Protein AF-A0AAX6HCJ7-F1 (afdb_monomer)

Nearest PDB structures (foldseek):
  5wrm-assembly1_A  TM=8.490E-01  e=1.802E-07  Rattus norvegicus
  8t1o-assembly1_M  TM=7.976E-01  e=9.958E-08  Mus musculus
  7ofp-assembly2_B  TM=8.074E-01  e=7.487E-07  Rattus norvegicus
  4emz-assembly2_A  TM=7.646E-01  e=6.266E-07  Mus musculus
  4en2-assembly2_A  TM=7.872E-01  e=1.619E-06  Mus musculus

Structure (mmCIF, N/CA/C/O backbone):
data_AF-A0AAX6HCJ7-F1
#
_entry.id   AF-A0AAX6HCJ7-F1
#
loop_
_atom_site.group_PDB
_atom_site.id
_atom_site.type_symbol
_atom_site.label_atom_id
_atom_site.label_alt_id
_atom_site.label_comp_id
_atom_site.label_asym_id
_atom_site.label_entity_id
_atom_site.label_seq_id
_atom_site.pdbx_PDB_ins_code
_atom_site.Cartn_x
_atom_site.Cartn_y
_atom_site.Cartn_z
_atom_site.occupancy
_atom_site.B_iso_or_equiv
_atom_site.auth_seq_id
_atom_site.auth_comp_id
_atom_site.auth_asym_id
_atom_site.auth_atom_id
_atom_site.pdbx_PDB_model_num
ATOM 1 N N . MET A 1 1 ? 1.576 -9.807 11.453 1.00 54.78 1 MET A N 1
ATOM 2 C CA . MET A 1 1 ? 1.872 -10.593 12.678 1.00 54.78 1 MET A CA 1
ATOM 3 C C . MET A 1 1 ? 2.318 -9.645 13.785 1.00 54.78 1 MET A C 1
ATOM 5 O O . MET A 1 1 ? 2.953 -8.651 13.464 1.00 54.78 1 MET A O 1
ATOM 9 N N . ILE A 1 2 ? 1.987 -9.928 15.051 1.00 66.19 2 ILE A N 1
ATOM 10 C CA . ILE A 1 2 ? 2.427 -9.136 16.218 1.00 66.19 2 ILE A CA 1
ATOM 11 C C . ILE A 1 2 ? 3.950 -9.263 16.361 1.00 66.19 2 ILE A C 1
ATOM 13 O O . ILE A 1 2 ? 4.449 -10.383 16.431 1.00 66.19 2 ILE A O 1
ATOM 17 N N . SER A 1 3 ? 4.681 -8.144 16.407 1.00 72.12 3 SER A N 1
ATOM 18 C CA . SER A 1 3 ? 6.149 -8.155 16.525 1.00 72.12 3 SER A CA 1
ATOM 19 C C . SER A 1 3 ? 6.623 -8.400 17.959 1.00 72.12 3 SER A C 1
ATOM 21 O O . SER A 1 3 ? 7.497 -9.234 18.183 1.00 72.12 3 SER A O 1
ATOM 23 N N . GLN A 1 4 ? 6.004 -7.744 18.944 1.00 82.44 4 GLN A N 1
ATOM 24 C CA . GLN A 1 4 ? 6.337 -7.884 20.361 1.00 82.44 4 GLN A CA 1
ATOM 25 C C . GLN A 1 4 ? 5.075 -7.721 21.221 1.00 82.44 4 GLN A C 1
ATOM 27 O O . GLN A 1 4 ? 4.201 -6.916 20.906 1.00 82.44 4 GLN A O 1
ATOM 32 N N . PHE A 1 5 ? 4.977 -8.488 22.303 1.00 82.06 5 PHE A N 1
ATOM 33 C CA . PHE A 1 5 ? 3.923 -8.411 23.311 1.00 82.06 5 PHE A CA 1
ATOM 34 C C . PHE A 1 5 ? 4.564 -8.331 24.695 1.00 82.06 5 PHE A C 1
ATOM 36 O O . PHE A 1 5 ? 5.401 -9.169 25.040 1.00 82.06 5 PHE A O 1
ATOM 43 N N . PHE A 1 6 ? 4.166 -7.353 25.503 1.00 84.75 6 PHE A N 1
ATOM 44 C CA . PHE A 1 6 ? 4.622 -7.252 26.882 1.00 84.75 6 PHE A CA 1
ATOM 45 C C . PHE A 1 6 ? 3.515 -6.780 27.827 1.00 84.75 6 PHE A C 1
ATOM 47 O O . PHE A 1 6 ? 2.618 -6.041 27.435 1.00 84.75 6 PHE A O 1
ATOM 54 N N . VAL A 1 7 ? 3.603 -7.209 29.085 1.00 79.75 7 VAL A N 1
ATOM 55 C CA . VAL A 1 7 ? 2.775 -6.755 30.208 1.00 79.75 7 VAL A CA 1
ATOM 56 C C . VAL A 1 7 ? 3.724 -6.193 31.251 1.00 79.75 7 VAL A C 1
ATOM 58 O O . VAL A 1 7 ? 4.650 -6.893 31.662 1.00 79.75 7 VAL A O 1
ATOM 61 N N . LEU A 1 8 ? 3.508 -4.946 31.666 1.00 79.94 8 LEU A N 1
ATOM 62 C CA . LEU A 1 8 ? 4.379 -4.257 32.617 1.00 79.94 8 LEU A CA 1
ATOM 63 C C . LEU A 1 8 ? 3.748 -4.183 34.005 1.00 79.94 8 LEU A C 1
ATOM 65 O O . LEU A 1 8 ? 2.534 -4.032 34.142 1.00 79.94 8 LEU A O 1
ATOM 69 N N . SER A 1 9 ? 4.584 -4.247 35.038 1.00 78.69 9 SER A N 1
ATOM 70 C CA . SER A 1 9 ? 4.211 -3.876 36.399 1.00 78.69 9 SER A CA 1
ATOM 71 C C . SER A 1 9 ? 4.034 -2.357 36.499 1.00 78.69 9 SER A C 1
ATOM 73 O O . SER A 1 9 ? 4.569 -1.597 35.690 1.00 78.69 9 SER A O 1
ATOM 75 N N . GLN A 1 10 ? 3.370 -1.878 37.555 1.00 72.62 10 GLN A N 1
ATOM 76 C CA . GLN A 1 10 ? 3.286 -0.437 37.854 1.00 72.62 10 GLN A CA 1
ATOM 77 C C . GLN A 1 10 ? 4.665 0.221 38.073 1.00 72.62 10 GLN A C 1
ATOM 79 O O . GLN A 1 10 ? 4.791 1.446 38.052 1.00 72.62 10 GLN A O 1
ATOM 84 N N . ARG A 1 11 ? 5.714 -0.580 38.294 1.00 78.75 11 ARG A N 1
ATOM 85 C CA . ARG A 1 11 ? 7.099 -0.119 38.452 1.00 78.75 11 ARG A CA 1
ATOM 86 C C . ARG A 1 11 ? 7.890 -0.139 37.140 1.00 78.75 11 ARG A C 1
ATOM 88 O O . ARG A 1 11 ? 8.992 0.400 37.123 1.00 78.75 11 ARG A O 1
ATOM 95 N N . GLY A 1 12 ? 7.310 -0.674 36.063 1.00 77.00 12 GLY A N 1
ATOM 96 C CA . GLY A 1 12 ? 7.930 -0.778 34.740 1.00 77.00 12 GLY A CA 1
ATOM 97 C C . GLY A 1 12 ? 8.625 -2.113 34.480 1.00 77.00 12 GLY A C 1
ATOM 98 O O . GLY A 1 12 ? 9.274 -2.265 33.450 1.00 77.00 12 GLY A O 1
ATOM 99 N N . ASP A 1 13 ? 8.485 -3.086 35.384 1.00 83.38 13 ASP A N 1
ATOM 100 C CA . ASP A 1 13 ? 9.080 -4.411 35.213 1.00 83.38 13 ASP A CA 1
ATOM 101 C C . ASP A 1 13 ? 8.281 -5.225 34.194 1.00 83.38 13 ASP A C 1
ATOM 103 O O . ASP A 1 13 ? 7.052 -5.256 34.245 1.00 83.38 13 ASP A O 1
ATOM 107 N N . ASN A 1 14 ? 8.964 -5.948 33.311 1.00 81.94 14 ASN A N 1
ATOM 108 C CA . ASN A 1 14 ? 8.310 -6.869 32.386 1.00 81.94 14 ASN A CA 1
ATOM 109 C C . ASN A 1 14 ? 7.768 -8.093 33.148 1.00 81.94 14 ASN A C 1
ATOM 111 O O . ASN A 1 14 ? 8.536 -8.972 33.534 1.00 81.94 14 ASN A O 1
ATOM 115 N N . ILE A 1 15 ? 6.448 -8.172 33.333 1.00 84.81 15 ILE A N 1
ATOM 116 C CA . ILE A 1 15 ? 5.753 -9.346 33.892 1.00 84.81 15 ILE A CA 1
ATOM 117 C C . ILE A 1 15 ? 5.639 -10.431 32.823 1.00 84.81 15 ILE A C 1
ATOM 119 O O . ILE A 1 15 ? 5.934 -11.600 33.061 1.00 84.81 15 ILE A O 1
ATOM 123 N N . VAL A 1 16 ? 5.220 -10.029 31.624 1.00 79.00 16 VAL A N 1
ATOM 124 C CA . VAL A 1 16 ? 5.186 -10.887 30.441 1.00 79.00 16 VAL A CA 1
ATOM 125 C C . VAL A 1 16 ? 5.971 -10.182 29.358 1.00 79.00 16 VAL A C 1
ATOM 127 O O . VAL A 1 16 ? 5.794 -8.988 29.146 1.00 79.00 16 VAL A O 1
ATOM 130 N N . PHE A 1 17 ? 6.840 -10.912 28.674 1.00 85.12 17 PHE A N 1
ATOM 131 C CA . PHE A 1 17 ? 7.570 -10.401 27.527 1.00 85.12 17 PHE A CA 1
ATOM 132 C C . PHE A 1 17 ? 7.725 -11.515 26.500 1.00 85.12 17 PHE A C 1
ATOM 134 O O . PHE A 1 17 ? 8.275 -12.583 26.785 1.00 85.12 17 PHE A O 1
ATOM 141 N N . ARG A 1 18 ? 7.213 -11.268 25.300 1.00 82.12 18 ARG A N 1
ATOM 142 C CA . ARG A 1 18 ? 7.377 -12.120 24.131 1.00 82.12 18 ARG A CA 1
ATOM 143 C C . ARG A 1 18 ? 7.763 -11.247 22.959 1.00 82.12 18 ARG A C 1
ATOM 145 O O . ARG A 1 18 ? 6.995 -10.399 22.524 1.00 82.12 18 ARG A O 1
ATOM 152 N N . ASP A 1 19 ? 8.956 -11.489 22.453 1.00 82.38 19 ASP A N 1
ATOM 153 C CA . ASP A 1 19 ? 9.396 -10.952 21.181 1.00 82.38 19 ASP A CA 1
ATOM 154 C C . ASP A 1 19 ? 9.241 -12.054 20.134 1.00 82.38 19 ASP A C 1
ATOM 156 O O . ASP A 1 19 ? 9.882 -13.101 20.236 1.00 82.38 19 ASP A O 1
ATOM 160 N N . TYR A 1 20 ? 8.317 -11.860 19.196 1.00 80.38 20 TYR A N 1
ATOM 161 C CA . TYR A 1 20 ? 7.995 -12.859 18.178 1.00 80.38 20 TYR A CA 1
ATOM 162 C C . TYR A 1 20 ? 8.866 -12.707 16.932 1.00 80.38 20 TYR A C 1
ATOM 164 O O . TYR A 1 20 ? 9.005 -13.666 16.175 1.00 80.38 20 TYR A O 1
ATOM 172 N N . ARG A 1 21 ? 9.428 -11.512 16.699 1.00 77.19 21 ARG A N 1
ATOM 173 C CA . ARG A 1 21 ? 10.123 -11.174 15.447 1.00 77.19 21 ARG A CA 1
ATOM 174 C C . ARG A 1 21 ? 11.562 -10.703 15.644 1.00 77.19 21 ARG A C 1
ATOM 176 O O . ARG A 1 21 ? 12.331 -10.749 14.692 1.00 77.19 21 ARG A O 1
ATOM 183 N N . GLY A 1 22 ? 11.949 -10.264 16.842 1.00 77.06 22 GLY A N 1
ATOM 184 C CA . GLY A 1 22 ? 13.312 -9.805 17.140 1.00 77.06 22 GLY A CA 1
ATOM 185 C C . GLY A 1 22 ? 13.695 -8.479 16.476 1.00 77.06 22 GLY A C 1
ATOM 186 O O . GLY A 1 22 ? 14.845 -8.058 16.562 1.00 77.06 22 GLY A O 1
ATOM 187 N N . GLU A 1 23 ? 12.748 -7.829 15.799 1.00 74.88 23 GLU A N 1
ATOM 188 C CA . GLU A 1 23 ? 12.946 -6.596 15.026 1.00 74.88 23 GLU A CA 1
ATOM 189 C C . GLU A 1 23 ? 12.689 -5.324 15.852 1.00 74.88 23 GLU A C 1
ATOM 191 O O . GLU A 1 23 ? 12.979 -4.218 15.402 1.00 74.88 23 GLU A O 1
ATOM 196 N N . VAL A 1 24 ? 12.154 -5.466 17.071 1.00 72.62 24 VAL A N 1
ATOM 197 C CA . VAL A 1 24 ? 11.797 -4.340 17.942 1.00 72.62 24 VAL A CA 1
ATOM 198 C C . VAL A 1 24 ? 13.013 -3.905 18.780 1.00 72.62 24 VAL A C 1
ATOM 200 O O . VAL A 1 24 ? 13.634 -4.749 19.432 1.00 72.62 24 VAL A O 1
ATOM 203 N N . PRO A 1 25 ? 13.360 -2.601 18.830 1.00 74.94 25 PRO A N 1
ATOM 204 C CA . PRO A 1 25 ? 14.508 -2.109 19.590 1.00 74.94 25 PRO A CA 1
ATOM 205 C C . PRO A 1 25 ? 14.503 -2.546 21.064 1.00 74.94 25 PRO A C 1
ATOM 207 O O . PRO A 1 25 ? 13.474 -2.508 21.751 1.00 74.94 25 PRO A O 1
ATOM 210 N N . LYS A 1 26 ? 15.681 -2.914 21.586 1.00 74.31 26 LYS A N 1
ATOM 211 C CA . LYS A 1 26 ? 15.864 -3.223 23.014 1.00 74.31 26 LYS A CA 1
ATOM 212 C C . LYS A 1 26 ? 15.490 -2.001 23.864 1.00 74.31 26 LYS A C 1
ATOM 214 O O . LYS A 1 26 ? 15.937 -0.895 23.582 1.00 74.31 26 LYS A O 1
ATOM 219 N N . GLY A 1 27 ? 14.673 -2.207 24.900 1.00 76.69 27 GLY A N 1
ATOM 220 C CA . GLY A 1 27 ? 14.185 -1.132 25.779 1.00 76.69 27 GLY A CA 1
ATOM 221 C C . GLY A 1 27 ? 12.842 -0.516 25.367 1.00 76.69 27 GLY A C 1
ATOM 222 O O . GLY A 1 27 ? 12.383 0.423 26.010 1.00 76.69 27 GLY A O 1
ATOM 223 N N . SER A 1 28 ? 12.163 -1.050 24.346 1.00 78.25 28 SER A N 1
ATOM 224 C CA . SER A 1 28 ? 10.849 -0.545 23.906 1.00 78.25 28 SER A CA 1
ATOM 225 C C . SER A 1 28 ? 9.789 -0.532 25.020 1.00 78.25 28 SER A C 1
ATOM 227 O O . SER A 1 28 ? 9.036 0.433 25.141 1.00 78.25 28 SER A O 1
ATOM 229 N N . ALA A 1 29 ? 9.799 -1.537 25.899 1.00 79.62 29 ALA A N 1
ATOM 230 C CA . ALA A 1 29 ? 8.975 -1.582 27.109 1.00 79.62 29 ALA A CA 1
ATOM 231 C C . ALA A 1 29 ? 9.262 -0.422 28.084 1.00 79.62 29 ALA A C 1
ATOM 233 O O . ALA A 1 29 ? 8.337 0.184 28.619 1.00 79.62 29 ALA A O 1
ATOM 234 N N . GLU A 1 30 ? 10.533 -0.063 28.280 1.00 79.50 30 GLU A N 1
ATOM 235 C CA . GLU A 1 30 ? 10.941 1.047 29.151 1.00 79.50 30 GLU A CA 1
ATOM 236 C C . GLU A 1 30 ? 10.543 2.401 28.550 1.00 79.50 30 GLU A C 1
ATOM 238 O O . GLU A 1 30 ? 10.044 3.283 29.251 1.00 79.50 30 GLU A O 1
ATOM 243 N N . ILE A 1 31 ? 10.706 2.557 27.233 1.00 79.38 31 ILE A N 1
ATOM 244 C CA . ILE A 1 31 ? 10.271 3.752 26.500 1.00 79.38 31 ILE A CA 1
ATOM 245 C C . ILE A 1 31 ? 8.756 3.923 26.625 1.00 79.38 31 ILE A C 1
ATOM 247 O O . ILE A 1 31 ? 8.289 5.032 26.898 1.00 79.38 31 ILE A O 1
ATOM 251 N N . PHE A 1 32 ? 8.001 2.836 26.450 1.00 79.56 32 PHE A N 1
ATOM 252 C CA . PHE A 1 32 ? 6.555 2.817 26.642 1.00 79.56 32 PHE A CA 1
ATOM 253 C C . PHE A 1 32 ? 6.185 3.201 28.080 1.00 79.56 32 PHE A C 1
ATOM 255 O O . PHE A 1 32 ? 5.437 4.158 28.280 1.00 79.56 32 PHE A O 1
ATOM 262 N N . PHE A 1 33 ? 6.782 2.545 29.080 1.00 81.62 33 PHE A N 1
ATOM 263 C CA . PHE A 1 33 ? 6.547 2.842 30.493 1.00 81.62 33 PHE A CA 1
ATOM 264 C C . PHE A 1 33 ? 6.825 4.305 30.834 1.00 81.62 33 PHE A C 1
ATOM 266 O O . PHE A 1 33 ? 6.021 4.946 31.502 1.00 81.62 33 PHE A O 1
ATOM 273 N N . ARG A 1 34 ? 7.935 4.868 30.344 1.00 78.06 34 ARG A N 1
ATOM 274 C CA . ARG A 1 34 ? 8.286 6.272 30.575 1.00 78.06 34 ARG A CA 1
ATOM 275 C C . ARG A 1 34 ? 7.261 7.218 29.948 1.00 78.06 34 ARG A C 1
ATOM 277 O O . ARG A 1 34 ? 6.902 8.210 30.570 1.00 78.06 34 ARG A O 1
ATOM 284 N N . LYS A 1 35 ? 6.772 6.919 28.742 1.00 73.06 35 LYS A N 1
ATOM 285 C CA . LYS A 1 35 ? 5.748 7.745 28.082 1.00 73.06 35 LYS A CA 1
ATOM 286 C C . LYS A 1 35 ? 4.412 7.711 28.817 1.00 73.06 35 LYS A C 1
ATOM 288 O O . LYS A 1 35 ? 3.801 8.760 28.954 1.00 73.06 35 LYS A O 1
ATOM 293 N N . VAL A 1 36 ? 4.008 6.548 29.326 1.00 73.75 36 VAL A N 1
ATOM 294 C CA . VAL A 1 36 ? 2.781 6.403 30.123 1.00 73.75 36 VAL A CA 1
ATOM 295 C C . VAL A 1 36 ? 2.938 7.057 31.501 1.00 73.75 36 VAL A C 1
ATOM 297 O O . VAL A 1 36 ? 2.092 7.837 31.917 1.00 73.75 36 VAL A O 1
ATOM 300 N N . LYS A 1 37 ? 4.047 6.802 32.205 1.00 72.62 37 LYS A N 1
ATOM 301 C CA . LYS A 1 37 ? 4.280 7.284 33.577 1.00 72.62 37 LYS A CA 1
ATOM 302 C C . LYS A 1 37 ? 4.486 8.794 33.678 1.00 72.62 37 LYS A C 1
ATOM 304 O O . LYS A 1 37 ? 4.124 9.388 34.687 1.00 72.62 37 LYS A O 1
ATOM 309 N N . PHE A 1 38 ? 5.119 9.399 32.678 1.00 75.31 38 PHE A N 1
ATOM 310 C CA . PHE A 1 38 ? 5.345 10.845 32.627 1.00 75.31 38 PHE A CA 1
ATOM 311 C C . PHE A 1 38 ? 4.380 11.541 31.665 1.00 75.31 38 PHE A C 1
ATOM 313 O O . PHE A 1 38 ? 4.675 12.647 31.205 1.00 75.31 38 PHE A O 1
ATOM 320 N N . TRP A 1 39 ? 3.248 10.902 31.350 1.00 70.31 39 TRP A N 1
ATOM 321 C CA . TRP A 1 39 ? 2.172 11.551 30.620 1.00 70.31 39 TRP A CA 1
ATOM 322 C C . TRP A 1 39 ? 1.681 12.747 31.439 1.00 70.31 39 TRP A C 1
ATOM 324 O O . TRP A 1 39 ? 1.205 12.595 32.560 1.00 70.31 39 TRP A O 1
ATOM 334 N N . LYS A 1 40 ? 1.866 13.948 30.892 1.00 61.12 40 LYS A N 1
ATOM 335 C CA . LYS A 1 40 ? 1.295 15.185 31.422 1.00 61.12 40 LYS A CA 1
ATOM 336 C C . LYS A 1 40 ? 0.061 15.513 30.588 1.00 61.12 40 LYS A C 1
ATOM 338 O O . LYS A 1 40 ? 0.143 16.357 29.700 1.00 61.12 40 LYS A O 1
ATOM 343 N N . GLY A 1 41 ? -1.020 14.776 30.815 1.00 56.94 41 GLY A N 1
ATOM 344 C CA . GLY A 1 41 ? -2.360 15.279 30.523 1.00 56.94 41 GLY A CA 1
ATOM 345 C C . GLY A 1 41 ? -2.755 16.251 3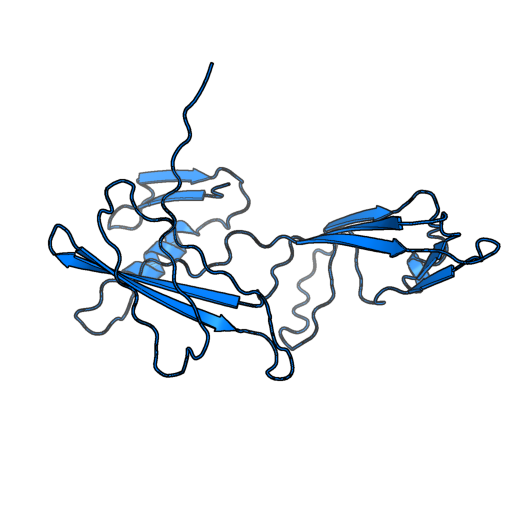1.633 1.00 56.94 41 GLY A C 1
ATOM 346 O O . GLY A 1 41 ? -2.252 16.124 32.755 1.00 56.94 41 GLY A O 1
ATOM 347 N N . ASP A 1 42 ? -3.601 17.233 31.332 1.00 54.94 42 ASP A N 1
ATOM 348 C CA . ASP A 1 42 ? -4.291 17.986 32.384 1.00 54.94 42 ASP A CA 1
ATOM 349 C C . ASP A 1 42 ? -5.041 16.981 33.287 1.00 54.94 42 ASP A C 1
ATOM 351 O O . ASP A 1 42 ? -5.418 15.912 32.810 1.00 54.94 42 ASP A O 1
ATOM 355 N N . GLU A 1 43 ? -5.171 17.276 34.587 1.00 53.81 43 GLU A N 1
ATOM 356 C CA . GLU A 1 43 ? -5.323 16.343 35.734 1.00 53.81 43 GLU A CA 1
ATOM 357 C C . GLU A 1 43 ? -6.460 15.280 35.702 1.00 53.81 43 GLU A C 1
ATOM 359 O O . GLU A 1 43 ? -6.636 14.557 36.681 1.00 53.81 43 GLU A O 1
ATOM 364 N N . GLU A 1 44 ? -7.183 15.104 34.596 1.00 55.59 44 GLU A N 1
ATOM 365 C CA . GLU A 1 44 ? -8.245 14.105 34.402 1.00 55.59 44 GLU A CA 1
ATOM 366 C C . GLU A 1 44 ? -8.092 13.225 33.137 1.00 55.59 44 GLU A C 1
ATOM 368 O O . GLU A 1 44 ? -8.900 12.319 32.936 1.00 55.59 44 GLU A O 1
ATOM 373 N N . GLU A 1 45 ? -7.064 13.411 32.295 1.00 59.56 45 GLU A N 1
ATOM 374 C CA . GLU A 1 45 ? -6.849 12.556 31.109 1.00 59.56 45 GLU A CA 1
ATOM 375 C C . GLU A 1 45 ? -5.950 11.341 31.410 1.00 59.56 45 GLU A C 1
ATOM 377 O O . GLU A 1 45 ? -4.735 11.464 31.609 1.00 59.56 45 GLU A O 1
ATOM 382 N N . GLU A 1 46 ? -6.533 10.135 31.379 1.00 56.72 46 GLU A N 1
ATOM 383 C CA . GLU A 1 46 ? -5.760 8.891 31.301 1.00 56.72 46 GLU A CA 1
ATOM 384 C C . GLU A 1 46 ? -4.870 8.894 30.047 1.00 56.72 46 GLU A C 1
ATOM 386 O O . GLU A 1 46 ? -5.253 9.384 28.983 1.00 56.72 46 GLU A O 1
ATOM 391 N N . ALA A 1 47 ? -3.654 8.345 30.162 1.00 54.69 47 ALA A N 1
ATOM 392 C CA . ALA A 1 47 ? -2.727 8.292 29.037 1.00 54.69 47 ALA A CA 1
ATOM 393 C C . ALA A 1 47 ? -3.385 7.547 27.857 1.00 54.69 47 ALA A C 1
ATOM 395 O O . ALA A 1 47 ? -3.759 6.380 28.018 1.00 54.69 47 ALA A O 1
ATOM 396 N N . PRO A 1 48 ? -3.510 8.173 26.671 1.00 52.66 48 PRO A N 1
ATOM 397 C CA . PRO A 1 48 ? -4.213 7.567 25.556 1.00 52.66 48 PRO A CA 1
ATOM 398 C C . PRO A 1 48 ? -3.503 6.274 25.144 1.00 52.66 48 PRO A C 1
ATOM 400 O O . PRO A 1 48 ? -2.264 6.206 25.188 1.00 52.66 48 PRO A O 1
ATOM 403 N N . PRO A 1 49 ? -4.248 5.243 24.709 1.00 49.69 49 PRO A N 1
ATOM 404 C CA . PRO A 1 49 ? -3.636 4.025 24.214 1.00 49.69 49 PRO A CA 1
ATOM 405 C C . PRO A 1 49 ? -2.716 4.386 23.044 1.00 49.69 49 PRO A C 1
ATOM 407 O O . PRO A 1 49 ? -3.131 4.961 22.036 1.00 49.69 49 PRO A O 1
ATOM 410 N N . VAL A 1 50 ? -1.420 4.116 23.210 1.00 49.22 50 VAL A N 1
ATOM 411 C CA . VAL A 1 50 ? -0.390 4.569 22.273 1.00 49.22 50 VAL A CA 1
ATOM 412 C C . VAL A 1 50 ? -0.404 3.682 21.024 1.00 49.22 50 VAL A C 1
ATOM 414 O O . VAL A 1 50 ? 0.445 2.813 20.854 1.00 49.22 50 VAL A O 1
ATOM 417 N N . PHE A 1 51 ? -1.354 3.924 20.120 1.00 48.53 51 PHE A N 1
ATOM 418 C CA . PHE A 1 51 ? -1.427 3.318 18.779 1.00 48.53 51 PHE A CA 1
ATOM 419 C C . PHE A 1 51 ? -0.635 4.117 17.720 1.00 48.53 51 PHE A C 1
ATOM 421 O O . PHE A 1 51 ? -0.933 4.065 16.532 1.00 48.53 51 PHE A O 1
ATOM 428 N N . GLY A 1 52 ? 0.354 4.913 18.143 1.00 49.75 52 GLY A N 1
ATOM 429 C CA . GLY A 1 52 ? 0.976 5.946 17.304 1.00 49.75 52 GLY A CA 1
ATOM 430 C C . GLY A 1 52 ? 2.298 5.584 16.620 1.00 49.75 52 GLY A C 1
ATOM 431 O O . GLY A 1 52 ? 2.838 6.430 15.910 1.00 49.75 52 GLY A O 1
ATOM 432 N N . TYR A 1 53 ? 2.856 4.389 16.837 1.00 55.69 53 TYR A N 1
ATOM 433 C CA . TYR A 1 53 ? 4.102 3.987 16.172 1.00 55.69 53 TYR A CA 1
ATOM 434 C C . TYR A 1 53 ? 3.806 3.143 14.943 1.00 55.69 53 TYR A C 1
ATOM 436 O O . TYR A 1 53 ? 2.960 2.251 14.980 1.00 55.69 53 TYR A O 1
ATOM 444 N N . ILE A 1 54 ? 4.540 3.410 13.863 1.00 60.25 54 ILE A N 1
ATOM 445 C CA . ILE A 1 54 ? 4.598 2.508 12.718 1.00 60.25 54 ILE A CA 1
ATOM 446 C C . ILE A 1 54 ? 5.207 1.202 13.234 1.00 60.25 54 ILE A C 1
ATOM 448 O O . ILE A 1 54 ? 6.378 1.161 13.594 1.00 60.25 54 ILE A O 1
ATOM 452 N N . LEU A 1 55 ? 4.385 0.159 13.348 1.00 65.81 55 LEU A N 1
ATOM 453 C CA . LEU A 1 55 ? 4.832 -1.151 13.829 1.00 65.81 55 LEU A CA 1
ATOM 454 C C . LEU A 1 55 ? 5.600 -1.902 12.741 1.00 65.81 55 LEU A C 1
ATOM 456 O O . LEU A 1 55 ? 6.588 -2.570 13.019 1.00 65.81 55 LEU A O 1
ATOM 460 N N . THR A 1 56 ? 5.126 -1.787 11.504 1.00 67.56 56 THR A N 1
ATOM 461 C CA . THR A 1 56 ? 5.702 -2.415 10.318 1.00 67.56 56 THR A CA 1
ATOM 462 C C . THR A 1 56 ? 5.490 -1.485 9.132 1.00 67.56 56 THR A C 1
ATOM 464 O O . THR A 1 56 ? 4.364 -1.041 8.898 1.00 67.56 56 THR A O 1
ATOM 467 N N . SER A 1 57 ? 6.554 -1.202 8.387 1.00 74.69 57 SER A N 1
ATOM 468 C CA . SER A 1 57 ? 6.516 -0.446 7.136 1.00 74.69 57 SER A CA 1
ATOM 469 C C . SER A 1 57 ? 7.154 -1.322 6.073 1.00 74.69 57 SER A C 1
ATOM 471 O O . SER A 1 57 ? 8.331 -1.644 6.180 1.00 74.69 57 SER A O 1
ATOM 473 N N . GLU A 1 58 ? 6.361 -1.781 5.112 1.00 84.75 58 GLU A N 1
ATOM 474 C CA . GLU A 1 58 ? 6.837 -2.608 4.008 1.00 84.75 58 GLU A CA 1
ATOM 475 C C . GLU A 1 58 ? 6.057 -2.240 2.747 1.00 84.75 58 GLU A C 1
ATOM 477 O O . GLU A 1 58 ? 4.854 -1.968 2.803 1.00 84.75 58 GLU A O 1
ATOM 482 N N . ILE A 1 59 ? 6.763 -2.188 1.624 1.00 85.62 59 ILE A N 1
ATOM 483 C CA . ILE A 1 59 ? 6.215 -2.016 0.288 1.00 85.62 59 ILE A CA 1
ATOM 484 C C . ILE A 1 59 ? 6.677 -3.208 -0.536 1.00 85.62 59 ILE A C 1
ATOM 486 O O . ILE A 1 59 ? 7.865 -3.324 -0.827 1.00 85.62 59 ILE A O 1
ATOM 490 N N . ASP A 1 60 ? 5.722 -4.033 -0.950 1.00 89.56 60 ASP A N 1
ATOM 491 C CA . ASP A 1 60 ? 5.888 -5.018 -2.012 1.00 89.56 60 ASP A CA 1
ATOM 492 C C . ASP A 1 60 ? 5.294 -4.431 -3.292 1.00 89.56 60 ASP A C 1
ATOM 494 O O . ASP A 1 60 ? 4.091 -4.161 -3.370 1.00 89.56 60 ASP A O 1
ATOM 498 N N . GLY A 1 61 ? 6.143 -4.173 -4.282 1.00 90.44 61 GLY A N 1
ATOM 499 C CA . GLY A 1 61 ? 5.751 -3.508 -5.516 1.00 90.44 61 GLY A CA 1
ATOM 500 C C . GLY A 1 61 ? 6.140 -4.281 -6.768 1.00 90.44 61 GLY A C 1
ATOM 501 O O . GLY A 1 61 ? 7.092 -5.061 -6.787 1.00 90.44 61 GLY A O 1
ATOM 502 N N . THR A 1 62 ? 5.405 -4.016 -7.846 1.00 92.69 62 THR A N 1
ATOM 503 C CA . THR A 1 62 ? 5.672 -4.568 -9.174 1.00 92.69 62 THR A CA 1
ATOM 504 C C . THR A 1 62 ? 5.569 -3.463 -10.214 1.00 92.69 62 THR A C 1
ATOM 506 O O . THR A 1 62 ? 4.549 -2.782 -10.314 1.00 92.69 62 THR A O 1
ATOM 509 N N . ILE A 1 63 ? 6.602 -3.324 -11.040 1.00 91.50 63 ILE A N 1
ATOM 510 C CA . ILE A 1 63 ? 6.556 -2.533 -12.268 1.00 91.50 63 ILE A CA 1
ATOM 511 C C . ILE A 1 63 ? 6.005 -3.439 -13.367 1.00 91.50 63 ILE A C 1
ATOM 513 O O . ILE A 1 63 ? 6.681 -4.371 -13.803 1.00 91.50 63 ILE A O 1
ATOM 517 N N . GLN A 1 64 ? 4.777 -3.181 -13.812 1.00 92.19 64 GLN A N 1
ATOM 518 C CA . GLN A 1 64 ? 4.165 -3.900 -14.931 1.00 92.19 64 GLN A CA 1
ATOM 519 C C . GLN A 1 64 ? 4.284 -3.111 -16.232 1.00 92.19 64 GLN A C 1
ATOM 521 O O . GLN A 1 64 ? 4.105 -1.892 -16.253 1.00 92.19 64 GLN A O 1
ATOM 526 N N . MET A 1 65 ? 4.544 -3.821 -17.328 1.00 90.31 65 MET A N 1
ATOM 527 C CA . MET A 1 65 ? 4.574 -3.259 -18.673 1.00 90.31 65 MET A CA 1
ATOM 528 C C . MET A 1 65 ? 3.523 -3.941 -19.543 1.00 90.31 65 MET A C 1
ATOM 530 O O . MET A 1 65 ? 3.345 -5.155 -19.484 1.00 90.31 65 MET A O 1
ATOM 534 N N . LYS A 1 66 ? 2.845 -3.141 -20.371 1.00 92.06 66 LYS A N 1
ATOM 535 C CA . LYS A 1 66 ? 1.932 -3.611 -21.417 1.00 92.06 66 LYS A CA 1
ATOM 536 C C . LYS A 1 66 ? 2.505 -3.203 -22.767 1.00 92.06 66 LYS A C 1
ATOM 538 O O . LYS A 1 66 ? 2.469 -2.019 -23.105 1.00 92.06 66 LYS A O 1
ATOM 543 N N . SER A 1 67 ? 3.062 -4.158 -23.504 1.00 87.94 67 SER A N 1
ATOM 544 C CA . SER A 1 67 ? 3.655 -3.914 -24.820 1.00 87.94 67 SER A CA 1
ATOM 545 C C . SER A 1 67 ? 2.768 -4.478 -25.924 1.00 87.94 67 SER A C 1
ATOM 547 O O . SER A 1 67 ? 2.383 -5.643 -25.901 1.00 87.94 67 SER A O 1
ATOM 549 N N . TYR A 1 68 ? 2.469 -3.632 -26.906 1.00 90.56 68 TYR A N 1
ATOM 550 C CA . TYR A 1 68 ? 1.780 -3.990 -28.152 1.00 90.56 68 TYR A CA 1
ATOM 551 C C . TYR A 1 68 ? 2.554 -3.436 -29.358 1.00 90.56 68 TYR A C 1
ATOM 553 O O . TYR A 1 68 ? 1.974 -3.004 -30.356 1.00 90.56 68 TYR A O 1
ATOM 561 N N . LEU A 1 69 ? 3.878 -3.341 -29.218 1.00 87.25 69 LEU A N 1
ATOM 562 C CA . LEU A 1 69 ? 4.751 -2.703 -30.194 1.00 87.25 69 LEU A CA 1
ATOM 563 C C . LEU A 1 69 ? 5.122 -3.686 -31.300 1.00 87.25 69 LEU A C 1
ATOM 565 O O . LEU A 1 69 ? 5.683 -4.747 -31.053 1.00 87.25 69 LEU A O 1
ATOM 569 N N . THR A 1 70 ? 4.870 -3.308 -32.550 1.00 88.38 70 THR A N 1
ATOM 570 C CA . THR A 1 70 ? 5.221 -4.148 -33.697 1.00 88.38 70 THR A CA 1
ATOM 571 C C . THR A 1 70 ? 6.735 -4.346 -33.797 1.00 88.38 70 THR A C 1
ATOM 573 O O . THR A 1 70 ? 7.494 -3.380 -33.829 1.00 88.38 70 THR A O 1
ATOM 576 N N . GLY A 1 71 ? 7.167 -5.605 -33.900 1.00 87.12 71 GLY A N 1
ATOM 577 C CA . GLY A 1 71 ? 8.573 -5.967 -34.093 1.00 87.12 71 GLY A CA 1
ATOM 578 C C . GLY A 1 71 ? 9.410 -6.022 -32.813 1.00 87.12 71 GLY A C 1
ATOM 579 O O . GLY A 1 71 ? 10.616 -6.216 -32.929 1.00 87.12 71 GLY A O 1
ATOM 580 N N . ASN A 1 72 ? 8.793 -5.874 -31.632 1.00 87.94 72 ASN A N 1
ATOM 581 C CA . ASN A 1 72 ? 9.431 -6.001 -30.315 1.00 87.94 72 ASN A CA 1
ATOM 582 C C . ASN A 1 72 ? 10.758 -5.229 -30.227 1.00 87.94 72 ASN A C 1
ATOM 584 O O . ASN A 1 72 ? 11.832 -5.823 -30.108 1.00 87.94 72 ASN A O 1
ATOM 588 N N . PRO A 1 73 ? 10.709 -3.888 -30.345 1.00 92.19 73 PRO A N 1
ATOM 589 C CA . PRO A 1 73 ? 11.914 -3.076 -30.304 1.00 92.19 73 PRO A CA 1
ATOM 590 C C . PRO A 1 73 ? 12.585 -3.162 -28.930 1.00 92.19 73 PRO A C 1
ATOM 592 O O . PRO A 1 73 ? 11.922 -3.311 -27.905 1.00 92.19 73 PRO A O 1
ATOM 595 N N . LYS A 1 74 ? 13.911 -2.995 -28.900 1.00 90.75 74 LYS A N 1
ATOM 596 C CA . LYS A 1 74 ? 14.656 -2.840 -27.647 1.00 90.75 74 LYS A CA 1
ATOM 597 C C . LYS A 1 74 ? 14.284 -1.508 -26.985 1.00 90.75 74 LYS A C 1
ATOM 599 O O . LYS A 1 74 ? 14.403 -0.452 -27.606 1.00 90.75 74 LYS A O 1
ATOM 604 N N . ILE A 1 75 ? 13.874 -1.563 -25.724 1.00 89.31 75 ILE A N 1
ATOM 605 C CA . ILE A 1 75 ? 13.475 -0.428 -24.887 1.00 89.31 75 ILE A CA 1
ATOM 606 C C . ILE A 1 75 ? 14.473 -0.268 -23.744 1.00 89.31 75 ILE A C 1
ATOM 608 O O . ILE A 1 75 ? 15.058 -1.241 -23.271 1.00 89.31 75 ILE A O 1
ATOM 612 N N . HIS A 1 76 ? 14.640 0.973 -23.298 1.00 90.12 76 HIS A N 1
ATOM 613 C CA . HIS A 1 76 ? 15.404 1.324 -22.111 1.00 90.12 76 HIS A CA 1
ATOM 614 C C . HIS A 1 76 ? 14.458 1.977 -21.099 1.00 90.12 76 HIS A C 1
ATOM 616 O O . HIS A 1 76 ? 13.774 2.947 -21.428 1.00 90.12 76 HIS A O 1
ATOM 622 N N . LEU A 1 77 ? 14.389 1.419 -19.893 1.00 87.62 77 LEU A N 1
ATOM 623 C CA . LEU A 1 77 ? 13.622 1.935 -18.765 1.00 87.62 77 LEU A CA 1
ATOM 624 C C . LEU A 1 77 ? 14.609 2.474 -17.727 1.00 87.62 77 LEU A C 1
ATOM 626 O O . LEU A 1 77 ? 15.281 1.694 -17.058 1.00 87.62 77 LEU A O 1
ATOM 630 N N . ALA A 1 78 ? 14.701 3.796 -17.612 1.00 88.12 78 ALA A N 1
ATOM 631 C CA . ALA A 1 78 ? 15.524 4.448 -16.599 1.00 88.12 78 ALA A CA 1
ATOM 632 C C . ALA A 1 78 ? 14.768 4.520 -15.266 1.00 88.12 78 ALA A C 1
ATOM 634 O O . ALA A 1 78 ? 13.613 4.958 -15.227 1.00 88.12 78 ALA A O 1
ATOM 635 N N . LEU A 1 79 ? 15.415 4.083 -14.187 1.00 86.25 79 LEU A N 1
ATOM 636 C CA . LEU A 1 79 ? 14.951 4.291 -12.816 1.00 86.25 79 LEU A CA 1
ATOM 637 C C . LEU A 1 79 ? 15.664 5.505 -12.206 1.00 86.25 79 LEU A C 1
ATOM 639 O O . LEU A 1 79 ? 16.545 6.097 -12.826 1.00 86.25 79 LEU A O 1
ATOM 643 N N . ASN A 1 80 ? 15.290 5.890 -10.986 1.00 82.75 80 ASN A N 1
ATOM 644 C CA . ASN A 1 80 ? 15.992 6.971 -10.307 1.00 82.75 80 ASN A CA 1
ATOM 645 C C . ASN A 1 80 ? 17.463 6.594 -10.060 1.00 82.75 80 ASN A C 1
ATOM 647 O O . ASN A 1 80 ? 17.758 5.492 -9.597 1.00 82.75 80 ASN A O 1
ATOM 651 N N . GLU A 1 81 ? 18.376 7.533 -10.306 1.00 76.81 81 GLU A N 1
ATOM 652 C CA . GLU A 1 81 ? 19.821 7.336 -10.113 1.00 76.81 81 GLU A CA 1
ATOM 653 C C . GLU A 1 81 ? 20.193 7.064 -8.645 1.00 76.81 81 GLU A C 1
ATOM 655 O O . GLU A 1 81 ? 21.169 6.370 -8.362 1.00 76.81 81 GLU A O 1
ATOM 660 N N . ASP A 1 82 ? 19.392 7.575 -7.706 1.00 77.12 82 ASP A N 1
ATOM 661 C CA . ASP A 1 82 ? 19.555 7.371 -6.266 1.00 77.12 82 ASP A CA 1
ATOM 662 C C . ASP A 1 82 ? 18.950 6.049 -5.766 1.00 77.12 82 ASP A C 1
ATOM 664 O O . ASP A 1 82 ? 18.985 5.766 -4.569 1.00 77.12 82 ASP A O 1
ATOM 668 N N . LEU A 1 83 ? 18.437 5.198 -6.660 1.00 80.31 83 LEU A N 1
ATOM 669 C CA . LEU A 1 83 ? 17.982 3.866 -6.290 1.00 80.31 83 LEU A CA 1
ATOM 670 C C . LEU A 1 83 ? 19.169 3.009 -5.830 1.00 80.31 83 LEU A C 1
ATOM 672 O O . LEU A 1 83 ? 20.127 2.773 -6.577 1.00 80.31 83 LEU A O 1
ATOM 676 N N . SER A 1 84 ? 19.071 2.491 -4.610 1.00 81.06 84 SER A N 1
ATOM 677 C CA . SER A 1 84 ? 20.022 1.524 -4.056 1.00 81.06 84 SER A CA 1
ATOM 678 C C . SER A 1 84 ? 19.323 0.199 -3.760 1.00 81.06 84 SER A C 1
ATOM 680 O O . SER A 1 84 ? 18.171 0.187 -3.335 1.00 81.06 84 SER A O 1
ATOM 682 N N . ILE A 1 85 ? 20.003 -0.921 -4.026 1.00 82.62 85 ILE A N 1
ATOM 683 C CA . ILE A 1 85 ? 19.476 -2.276 -3.811 1.00 82.62 85 ILE A CA 1
ATOM 684 C C . ILE A 1 85 ? 20.400 -3.026 -2.859 1.00 82.62 85 ILE A C 1
ATOM 686 O O . ILE A 1 85 ? 21.608 -3.113 -3.086 1.00 82.62 85 ILE A O 1
ATOM 690 N N . GLY A 1 86 ? 19.805 -3.623 -1.831 1.00 70.00 86 GLY A N 1
ATOM 691 C CA . GLY A 1 86 ? 20.484 -4.483 -0.879 1.00 70.00 86 GLY A CA 1
ATOM 692 C C . GLY A 1 86 ? 20.957 -3.747 0.372 1.00 70.00 86 GLY A C 1
ATOM 693 O O . GLY A 1 86 ? 21.511 -2.651 0.332 1.00 70.00 86 GLY A O 1
ATOM 694 N N . ARG A 1 87 ? 20.818 -4.422 1.517 1.00 62.06 87 ARG A N 1
ATOM 695 C CA . ARG A 1 87 ? 21.338 -3.985 2.828 1.00 62.06 87 ARG A CA 1
ATOM 696 C C . ARG A 1 87 ? 22.842 -4.218 3.021 1.00 62.06 87 ARG A C 1
ATOM 698 O O . ARG A 1 87 ? 23.348 -4.151 4.143 1.00 62.06 87 ARG A O 1
ATOM 705 N N . ASN A 1 88 ? 23.580 -4.512 1.955 1.00 46.19 88 ASN A N 1
ATOM 706 C CA . ASN A 1 88 ? 24.970 -4.931 2.069 1.00 46.19 88 ASN A CA 1
ATOM 707 C C . ASN A 1 88 ? 25.913 -3.724 2.172 1.00 46.19 88 ASN A C 1
ATOM 709 O O . ASN A 1 88 ? 26.433 -3.235 1.177 1.00 46.19 88 ASN A O 1
ATOM 713 N N . GLY A 1 89 ? 26.203 -3.313 3.411 1.00 46.88 89 GLY A N 1
ATOM 714 C CA . GLY A 1 89 ? 27.551 -2.848 3.754 1.00 46.88 89 GLY A CA 1
ATOM 715 C C . GLY A 1 89 ? 27.783 -1.357 4.000 1.00 46.88 89 GLY A C 1
ATOM 716 O O . GLY A 1 89 ? 28.944 -0.969 4.080 1.00 46.88 89 GLY A O 1
ATOM 717 N N . ALA A 1 90 ? 26.759 -0.527 4.200 1.00 46.50 90 ALA A N 1
ATOM 718 C CA . ALA A 1 90 ? 26.961 0.832 4.715 1.00 46.50 90 ALA A CA 1
ATOM 719 C C . ALA A 1 90 ? 26.677 0.897 6.224 1.00 46.50 90 ALA A C 1
ATOM 721 O O . ALA A 1 90 ? 25.661 1.411 6.685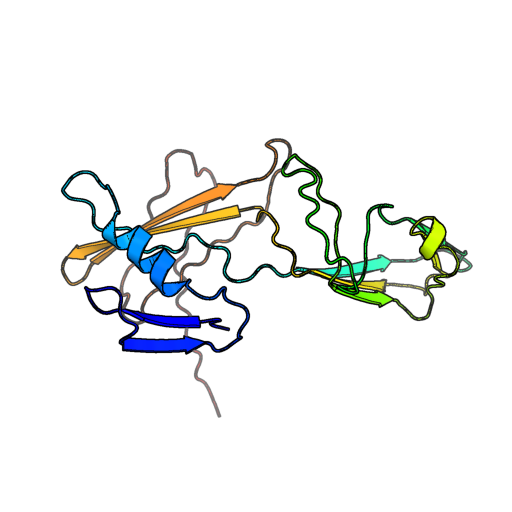 1.00 46.50 90 ALA A O 1
ATOM 722 N N . SER A 1 91 ? 27.621 0.380 7.012 1.00 48.16 91 SER A N 1
ATOM 723 C CA . SER A 1 91 ? 27.851 0.880 8.367 1.00 48.16 91 SER A CA 1
ATOM 724 C C . SER A 1 91 ? 28.322 2.330 8.247 1.00 48.16 91 SER A C 1
ATOM 726 O O . SER A 1 91 ? 29.504 2.584 8.033 1.00 48.16 91 SER A O 1
ATOM 728 N N . GLY A 1 92 ? 27.406 3.285 8.343 1.00 41.22 92 GLY A N 1
ATOM 729 C CA . GLY A 1 92 ? 27.741 4.701 8.268 1.00 41.22 92 GLY A CA 1
ATOM 730 C C . GLY A 1 92 ? 26.528 5.550 8.591 1.00 41.22 92 GLY A C 1
ATOM 731 O O . GLY A 1 92 ? 25.531 5.513 7.883 1.00 41.22 92 GLY A O 1
ATOM 732 N N . TYR A 1 93 ? 26.609 6.289 9.691 1.00 42.59 93 TYR A N 1
ATOM 733 C CA . TYR A 1 93 ? 25.663 7.327 10.073 1.00 42.59 93 TYR A CA 1
ATOM 734 C C . TYR A 1 93 ? 25.614 8.430 9.004 1.00 42.59 93 TYR A C 1
ATOM 736 O O . TYR A 1 93 ? 26.236 9.475 9.171 1.00 42.59 93 TYR A O 1
ATOM 744 N N . ASP A 1 94 ? 24.854 8.237 7.930 1.00 39.16 94 ASP A N 1
ATOM 745 C CA . ASP A 1 94 ? 24.482 9.335 7.045 1.00 39.16 94 ASP A CA 1
ATOM 746 C C . ASP A 1 94 ? 23.149 9.913 7.509 1.00 39.16 94 ASP A C 1
ATOM 748 O O . ASP A 1 94 ? 22.058 9.555 7.070 1.00 39.16 94 ASP A O 1
ATOM 752 N N . TYR A 1 95 ? 23.272 10.875 8.422 1.00 42.59 95 TYR A N 1
ATOM 753 C CA . TYR A 1 95 ? 22.266 11.895 8.706 1.00 42.59 95 TYR A CA 1
ATOM 754 C C . TYR A 1 95 ? 22.120 12.808 7.471 1.00 42.59 95 TYR A C 1
ATOM 756 O O . TYR A 1 95 ? 22.426 14.000 7.505 1.00 42.59 95 TYR A O 1
ATOM 764 N N . ARG A 1 96 ? 21.698 12.252 6.331 1.00 42.94 96 ARG A N 1
ATOM 765 C CA . ARG A 1 96 ? 21.391 13.017 5.122 1.00 42.94 96 ARG A CA 1
ATOM 766 C C . ARG A 1 96 ? 19.882 13.079 4.926 1.00 42.94 96 ARG A C 1
ATOM 768 O O . ARG A 1 96 ? 19.257 12.214 4.331 1.00 42.94 96 ARG A O 1
ATOM 775 N N . SER A 1 97 ? 19.356 14.191 5.436 1.00 41.06 97 SER A N 1
ATOM 776 C CA . SER A 1 97 ? 18.169 14.893 4.946 1.00 41.06 97 SER A CA 1
ATOM 777 C C . SER A 1 97 ? 16.810 14.265 5.266 1.00 41.06 97 SER A C 1
ATOM 779 O O . SER A 1 97 ? 16.127 13.723 4.404 1.00 41.06 97 SER A O 1
ATOM 781 N N . SER A 1 98 ? 16.308 14.537 6.478 1.00 41.41 98 SER A N 1
ATOM 782 C CA . SER A 1 98 ? 14.869 14.496 6.802 1.00 41.41 98 SER A CA 1
ATOM 783 C C . SER A 1 98 ? 14.084 15.656 6.150 1.00 41.41 98 SER A C 1
ATOM 785 O O . SER A 1 98 ? 13.198 16.254 6.764 1.00 41.41 98 SER A O 1
ATOM 787 N N . ALA A 1 99 ? 14.435 16.020 4.918 1.00 41.66 99 ALA A N 1
ATOM 788 C CA . ALA A 1 99 ? 13.842 17.123 4.178 1.00 41.66 99 ALA A CA 1
ATOM 789 C C . ALA A 1 99 ? 13.602 16.700 2.722 1.00 41.66 99 ALA A C 1
ATOM 791 O O . ALA A 1 99 ? 14.383 17.005 1.831 1.00 41.66 99 ALA A O 1
ATOM 792 N N . GLY A 1 100 ? 12.493 15.994 2.494 1.00 43.53 100 GLY A N 1
ATOM 793 C CA . GLY A 1 100 ? 11.732 16.138 1.248 1.00 43.53 100 GLY A CA 1
ATOM 794 C C . GLY A 1 100 ? 12.133 15.310 0.024 1.00 43.53 100 GLY A C 1
ATOM 795 O O . GLY A 1 100 ? 11.602 15.585 -1.044 1.00 43.53 100 GLY A O 1
ATOM 796 N N . GLY A 1 101 ? 12.995 14.303 0.154 1.00 48.44 101 GLY A N 1
ATOM 797 C CA . GLY A 1 101 ? 13.340 13.395 -0.947 1.00 48.44 101 GLY A CA 1
ATOM 798 C C . GLY A 1 101 ? 14.438 12.439 -0.512 1.00 48.44 101 GLY A C 1
ATOM 799 O O . GLY A 1 101 ? 15.611 12.694 -0.757 1.00 48.44 101 GLY A O 1
ATOM 800 N N . GLY A 1 102 ? 14.071 11.420 0.264 1.00 57.22 102 GLY A N 1
ATOM 801 C CA . GLY A 1 102 ? 15.022 10.420 0.737 1.00 57.22 102 GLY A CA 1
ATOM 802 C C . GLY A 1 102 ? 15.405 9.468 -0.390 1.00 57.22 102 GLY A C 1
ATOM 803 O O . GLY A 1 102 ? 14.538 9.061 -1.159 1.00 57.22 102 GLY A O 1
ATOM 804 N N . VAL A 1 103 ? 16.688 9.115 -0.443 1.00 64.81 103 VAL A N 1
ATOM 805 C CA . VAL A 1 103 ? 17.238 8.036 -1.275 1.00 64.81 103 VAL A CA 1
ATOM 806 C C . VAL A 1 103 ? 16.382 6.781 -1.087 1.00 64.81 103 VAL A C 1
ATOM 808 O O . VAL A 1 103 ? 16.190 6.339 0.050 1.00 64.81 103 VAL A O 1
ATOM 811 N N . VAL A 1 104 ? 15.857 6.225 -2.182 1.00 74.19 104 VAL A N 1
ATOM 812 C CA . VAL A 1 104 ? 15.030 5.009 -2.147 1.00 74.19 104 VAL A CA 1
ATOM 813 C C . VAL A 1 104 ? 15.944 3.793 -2.020 1.00 74.19 104 VAL A C 1
ATOM 815 O O . VAL A 1 104 ? 16.762 3.514 -2.901 1.00 74.19 104 VAL A O 1
ATOM 818 N N . ILE A 1 105 ? 15.803 3.064 -0.914 1.00 83.50 105 ILE A N 1
ATOM 819 C CA . ILE A 1 105 ? 16.590 1.860 -0.635 1.00 83.50 105 ILE A CA 1
ATOM 820 C C . ILE A 1 105 ? 15.674 0.643 -0.720 1.00 83.50 105 ILE A C 1
ATOM 822 O O . ILE A 1 105 ? 14.802 0.457 0.125 1.00 83.50 105 ILE A O 1
ATOM 826 N N . LEU A 1 106 ? 15.884 -0.194 -1.731 1.00 87.31 106 LEU A N 1
ATOM 827 C CA . LEU A 1 106 ? 15.212 -1.481 -1.878 1.00 87.31 106 LEU A CA 1
ATOM 828 C C . LEU A 1 106 ? 15.967 -2.551 -1.086 1.00 87.31 106 LEU A C 1
ATOM 830 O O . LEU A 1 106 ? 17.196 -2.624 -1.142 1.00 87.31 106 LEU A O 1
ATOM 834 N N . ASP A 1 107 ? 15.242 -3.415 -0.379 1.00 86.69 107 ASP A N 1
ATOM 835 C CA . ASP A 1 107 ? 15.846 -4.567 0.297 1.00 86.69 107 ASP A CA 1
ATOM 836 C C . ASP A 1 107 ? 16.307 -5.607 -0.718 1.00 86.69 107 ASP A C 1
ATOM 838 O O . ASP A 1 107 ? 17.440 -6.088 -0.658 1.00 86.69 107 ASP A O 1
ATOM 842 N N . ASP A 1 108 ? 15.426 -5.925 -1.661 1.00 87.62 108 ASP A N 1
ATOM 843 C CA . ASP A 1 108 ? 15.674 -6.845 -2.756 1.00 87.62 108 ASP A CA 1
ATOM 844 C C . ASP A 1 108 ? 14.762 -6.523 -3.948 1.00 87.62 108 ASP A C 1
ATOM 846 O O . ASP A 1 108 ? 13.738 -5.840 -3.828 1.00 87.62 108 ASP A O 1
ATOM 850 N N . CYS A 1 109 ? 15.172 -6.985 -5.126 1.00 91.38 109 CYS A N 1
ATOM 851 C CA . CYS A 1 109 ? 14.370 -6.905 -6.333 1.00 91.38 109 CYS A CA 1
ATOM 852 C C . CYS A 1 109 ? 14.660 -8.073 -7.274 1.00 91.38 109 CYS A C 1
ATOM 854 O O . CYS A 1 109 ? 15.780 -8.581 -7.334 1.00 91.38 109 CYS A O 1
ATOM 856 N N . ASN A 1 110 ? 13.653 -8.449 -8.055 1.00 92.75 110 ASN A N 1
ATOM 857 C CA . ASN A 1 110 ? 13.731 -9.483 -9.078 1.00 92.75 110 ASN A CA 1
ATOM 858 C C . ASN A 1 110 ? 13.342 -8.889 -10.430 1.00 92.75 110 ASN A C 1
ATOM 860 O O . ASN A 1 110 ? 12.372 -8.136 -10.514 1.00 92.75 110 ASN A O 1
ATOM 864 N N . PHE A 1 111 ? 14.061 -9.259 -11.486 1.00 94.12 111 PHE A N 1
ATOM 865 C CA . PHE A 1 111 ? 13.818 -8.779 -12.845 1.00 94.12 111 PHE A CA 1
ATOM 866 C C . PHE A 1 111 ? 13.238 -9.883 -13.727 1.00 94.12 111 PHE A C 1
ATOM 868 O O . PHE A 1 111 ? 13.483 -11.069 -13.500 1.00 94.12 111 PHE A O 1
ATOM 875 N N . HIS A 1 112 ? 12.480 -9.485 -14.746 1.00 94.62 112 HIS A N 1
ATOM 876 C CA . HIS A 1 112 ? 12.044 -10.396 -15.800 1.00 94.62 112 HIS A CA 1
ATOM 877 C C . HIS A 1 112 ? 13.236 -10.935 -16.600 1.00 94.62 112 HIS A C 1
ATOM 879 O O . HIS A 1 112 ? 14.224 -10.232 -16.799 1.00 94.62 112 HIS A O 1
ATOM 885 N N . GLU A 1 113 ? 13.117 -12.144 -17.147 1.00 92.44 113 GLU A N 1
ATOM 886 C CA . GLU A 1 113 ? 14.171 -12.783 -17.955 1.00 92.44 113 GLU A CA 1
ATOM 887 C C . GLU A 1 113 ? 14.568 -11.987 -19.210 1.00 92.44 113 GLU A C 1
ATOM 889 O O . GLU A 1 113 ? 15.685 -12.106 -19.706 1.00 92.44 113 GLU A O 1
ATOM 894 N N . SER A 1 114 ? 13.665 -11.143 -19.711 1.00 91.00 114 SER A N 1
ATOM 895 C CA . SER A 1 114 ? 13.905 -10.287 -20.877 1.00 91.00 114 SER A CA 1
ATOM 896 C C . SER A 1 114 ? 14.700 -9.016 -20.558 1.00 91.00 114 SER A C 1
ATOM 898 O O . SER A 1 114 ? 14.948 -8.221 -21.466 1.00 91.00 114 SER A O 1
ATOM 900 N N . VAL A 1 115 ? 15.032 -8.776 -19.286 1.00 93.69 115 VAL A N 1
ATOM 901 C CA . VAL A 1 115 ? 15.744 -7.581 -18.825 1.00 93.69 115 VAL A CA 1
ATOM 902 C C . VAL A 1 115 ? 17.246 -7.849 -18.781 1.00 93.69 115 VAL A C 1
ATOM 904 O O . VAL A 1 115 ? 17.721 -8.829 -18.212 1.00 93.69 115 VAL A O 1
ATOM 907 N N . HIS A 1 116 ? 18.004 -6.933 -19.365 1.00 93.38 116 HIS A N 1
ATOM 908 C CA . HIS A 1 116 ? 19.455 -6.890 -19.362 1.00 93.38 116 HIS A CA 1
ATOM 909 C C . HIS A 1 116 ? 19.926 -5.754 -18.454 1.00 93.38 116 HIS A C 1
ATOM 911 O O . HIS A 1 116 ? 19.460 -4.615 -18.561 1.00 93.38 116 HIS A O 1
ATOM 917 N N . LEU A 1 117 ? 20.858 -6.083 -17.562 1.00 91.44 117 LEU A N 1
ATOM 918 C CA . LEU A 1 117 ? 21.336 -5.204 -16.492 1.00 91.44 117 LEU A CA 1
ATOM 919 C C . LEU A 1 117 ? 22.682 -4.540 -16.815 1.00 91.44 117 LEU A C 1
ATOM 921 O O . LEU A 1 117 ? 23.268 -3.909 -15.945 1.00 91.44 117 LEU A O 1
ATOM 925 N N . ASP A 1 118 ? 23.165 -4.643 -18.056 1.00 91.06 118 ASP A N 1
ATOM 926 C CA . ASP A 1 118 ? 24.502 -4.173 -18.456 1.00 91.06 118 ASP A CA 1
ATOM 927 C C . ASP A 1 118 ? 24.750 -2.688 -18.137 1.00 91.06 118 ASP A C 1
ATOM 929 O O . ASP A 1 118 ? 25.868 -2.290 -17.818 1.00 91.06 118 ASP A O 1
ATOM 933 N N . SER A 1 119 ? 23.704 -1.860 -18.223 1.00 85.88 119 SER A N 1
ATOM 934 C CA . SER A 1 119 ? 23.757 -0.421 -17.927 1.00 85.88 119 SER A CA 1
ATOM 935 C C . SER A 1 119 ? 23.244 -0.074 -16.528 1.00 85.88 119 SER A C 1
ATOM 937 O O . SER A 1 119 ? 23.404 1.057 -16.076 1.00 85.88 119 SER A O 1
ATOM 939 N N . PHE A 1 120 ? 22.682 -1.042 -15.802 1.00 87.31 120 PHE A N 1
ATOM 940 C CA . PHE A 1 120 ? 22.004 -0.790 -14.535 1.00 87.31 120 PHE A CA 1
ATOM 941 C C . PHE A 1 120 ? 22.949 -0.227 -13.463 1.00 87.31 120 PHE A C 1
ATOM 943 O O . PHE A 1 120 ? 22.579 0.675 -12.709 1.00 87.31 120 PHE A O 1
ATOM 950 N N . ASP A 1 121 ? 24.192 -0.707 -13.421 1.00 82.81 121 ASP A N 1
ATOM 951 C CA . ASP A 1 121 ? 25.187 -0.238 -12.454 1.00 82.81 121 ASP A CA 1
ATOM 952 C C . ASP A 1 121 ? 25.646 1.207 -12.710 1.00 82.81 121 ASP A C 1
ATOM 954 O O . ASP A 1 121 ? 26.057 1.879 -11.763 1.00 82.81 121 ASP A O 1
ATOM 958 N N . VAL A 1 122 ? 25.544 1.684 -13.958 1.00 84.19 122 VAL A N 1
ATOM 959 C CA . VAL A 1 122 ? 26.047 2.993 -14.403 1.00 84.19 122 VAL A CA 1
ATOM 960 C C . VAL A 1 122 ? 25.003 4.089 -14.221 1.00 84.19 122 VAL A C 1
ATOM 962 O O . VAL A 1 122 ? 25.288 5.099 -13.585 1.00 84.19 122 VAL A O 1
ATOM 965 N N . ASP A 1 123 ? 23.811 3.897 -14.785 1.00 83.00 123 ASP A N 1
ATOM 966 C CA . ASP A 1 123 ? 22.776 4.935 -14.877 1.00 83.00 123 ASP A CA 1
ATOM 967 C C . ASP A 1 123 ? 21.390 4.440 -14.433 1.00 83.00 123 ASP A C 1
ATOM 969 O O . ASP A 1 123 ? 20.381 5.093 -14.688 1.00 83.00 123 ASP A O 1
ATOM 973 N N . ARG A 1 124 ? 21.328 3.276 -13.768 1.00 85.06 124 ARG A N 1
ATOM 974 C CA . ARG A 1 124 ? 20.077 2.643 -13.315 1.00 85.06 124 ARG A CA 1
ATOM 975 C C . ARG A 1 124 ? 19.085 2.394 -14.458 1.00 85.06 124 ARG A C 1
ATOM 977 O O . ARG A 1 124 ? 17.874 2.336 -14.235 1.00 85.06 124 ARG A O 1
ATOM 984 N N . THR A 1 125 ? 19.595 2.174 -15.672 1.00 88.19 125 THR A N 1
ATOM 985 C CA . THR A 1 125 ? 18.783 1.827 -16.842 1.00 88.19 125 THR A CA 1
ATOM 986 C C . THR A 1 125 ? 18.661 0.320 -17.032 1.00 88.19 125 THR A C 1
ATOM 988 O O . THR A 1 125 ? 19.649 -0.412 -17.098 1.00 88.19 125 THR A O 1
ATOM 991 N N . LEU A 1 126 ? 17.422 -0.138 -17.197 1.00 90.06 126 LEU A N 1
ATOM 992 C CA . LEU A 1 126 ? 17.065 -1.498 -17.584 1.00 90.06 126 LEU A CA 1
ATOM 993 C C . LEU A 1 126 ? 16.860 -1.557 -19.098 1.00 90.06 126 LEU A C 1
ATOM 995 O O . LEU A 1 126 ? 15.993 -0.867 -19.634 1.00 90.06 126 LEU A O 1
ATOM 999 N N . ALA A 1 127 ? 17.620 -2.394 -19.799 1.00 92.19 127 ALA A N 1
ATOM 1000 C CA . ALA A 1 127 ? 17.421 -2.620 -21.227 1.00 92.19 127 ALA A CA 1
ATOM 1001 C C . ALA A 1 127 ? 16.598 -3.895 -21.441 1.00 92.19 127 ALA A C 1
ATOM 1003 O O . ALA A 1 127 ? 16.935 -4.928 -20.879 1.00 92.19 127 ALA A O 1
ATOM 1004 N N . LEU A 1 128 ? 15.545 -3.872 -22.256 1.00 93.06 128 LEU A N 1
ATOM 1005 C CA . LEU A 1 128 ? 14.737 -5.069 -22.511 1.00 93.06 128 LEU A CA 1
ATOM 1006 C C . LEU A 1 128 ? 14.146 -5.105 -23.917 1.00 93.06 128 LEU A C 1
ATOM 1008 O O . LEU A 1 128 ? 13.907 -4.068 -24.530 1.00 93.06 128 LEU A O 1
ATOM 1012 N N . VAL A 1 129 ? 13.862 -6.308 -24.407 1.00 93.00 129 VAL A N 1
ATOM 1013 C CA . VAL A 1 129 ? 12.942 -6.529 -25.530 1.00 93.00 129 VAL A CA 1
ATOM 1014 C C . VAL A 1 129 ? 11.629 -7.029 -24.923 1.00 93.00 129 VAL A C 1
ATOM 1016 O O . VAL A 1 129 ? 11.615 -8.142 -24.395 1.00 93.00 129 VAL A O 1
ATOM 1019 N N . PRO A 1 130 ? 10.560 -6.214 -24.891 1.00 90.25 130 PRO A N 1
ATOM 1020 C CA . PRO A 1 130 ? 9.348 -6.580 -24.174 1.00 90.25 130 PRO A CA 1
ATOM 1021 C C . PRO A 1 130 ? 8.619 -7.731 -24.884 1.00 90.25 130 PRO A C 1
ATOM 1023 O O . PRO A 1 130 ? 8.417 -7.654 -26.098 1.00 90.25 130 PRO A O 1
ATOM 1026 N N . PRO A 1 131 ? 8.192 -8.775 -24.153 1.00 90.50 131 PRO A N 1
ATOM 1027 C CA . PRO A 1 131 ? 7.201 -9.721 -24.648 1.00 90.50 131 PRO A CA 1
ATOM 1028 C C . PRO A 1 131 ? 5.891 -9.026 -25.034 1.00 90.50 131 PRO A C 1
ATOM 1030 O O . PRO A 1 131 ? 5.540 -7.982 -24.476 1.00 90.50 131 PRO A O 1
ATOM 1033 N N . ASP A 1 132 ? 5.147 -9.635 -25.956 1.00 90.88 132 ASP A N 1
ATOM 1034 C CA . ASP A 1 132 ? 3.809 -9.166 -26.315 1.00 90.88 132 ASP A CA 1
ATOM 1035 C C . ASP A 1 132 ? 2.835 -9.354 -25.144 1.00 90.88 132 ASP A C 1
ATOM 1037 O O . ASP A 1 132 ? 2.761 -10.424 -24.534 1.00 90.88 132 ASP A O 1
ATOM 1041 N N . GLY A 1 133 ? 2.041 -8.321 -24.865 1.00 90.31 133 GLY A N 1
ATOM 1042 C CA . GLY A 1 133 ? 1.036 -8.331 -23.807 1.00 90.31 133 GLY A CA 1
ATOM 1043 C C . GLY A 1 133 ? 1.523 -7.721 -22.494 1.00 90.31 133 GLY A C 1
ATOM 1044 O O . GLY A 1 133 ? 2.286 -6.755 -22.478 1.00 90.31 133 GLY A O 1
ATOM 1045 N N . GLU A 1 134 ? 0.993 -8.235 -21.384 1.00 93.00 134 GLU A N 1
ATOM 1046 C CA . GLU A 1 134 ? 1.211 -7.717 -20.032 1.00 93.00 134 GLU A CA 1
ATOM 1047 C C . GLU A 1 134 ? 2.150 -8.630 -19.247 1.00 93.00 134 GLU A C 1
ATOM 1049 O O . GLU A 1 134 ? 1.872 -9.818 -19.084 1.00 93.00 134 GLU A O 1
ATOM 1054 N N . PHE A 1 135 ? 3.252 -8.073 -18.748 1.00 92.00 135 PHE A N 1
ATOM 1055 C CA . PHE A 1 135 ? 4.242 -8.822 -17.978 1.00 92.00 135 PHE A CA 1
ATOM 1056 C C . PHE A 1 135 ? 4.892 -7.947 -16.887 1.00 92.00 135 PHE A C 1
ATOM 1058 O O . PHE A 1 135 ? 4.983 -6.721 -17.034 1.00 92.00 135 PHE A O 1
ATOM 1065 N N . PRO A 1 136 ? 5.337 -8.544 -15.766 1.00 93.44 136 PRO A N 1
ATOM 1066 C CA . PRO A 1 136 ? 6.072 -7.826 -14.732 1.00 93.44 136 PRO A CA 1
ATOM 1067 C C . PRO A 1 136 ? 7.521 -7.621 -15.178 1.00 93.44 136 PRO A C 1
ATOM 1069 O O . PRO A 1 136 ? 8.220 -8.590 -15.443 1.00 93.44 136 PRO A O 1
ATOM 1072 N N . VAL A 1 137 ? 7.987 -6.374 -15.233 1.00 93.88 137 VAL A N 1
ATOM 1073 C CA . VAL A 1 137 ? 9.382 -6.029 -15.562 1.00 93.88 137 VAL A CA 1
ATOM 1074 C C . VAL A 1 137 ? 10.286 -6.221 -14.347 1.00 93.88 137 VAL A C 1
ATOM 1076 O O . VAL A 1 137 ? 11.388 -6.756 -14.464 1.00 93.88 137 VAL A O 1
ATOM 1079 N N . MET A 1 138 ? 9.818 -5.773 -13.181 1.00 92.38 138 MET A N 1
ATOM 1080 C CA . MET A 1 138 ? 10.571 -5.776 -11.931 1.00 92.38 138 MET A CA 1
ATOM 1081 C C . MET A 1 138 ? 9.613 -5.945 -10.754 1.00 92.38 138 MET A C 1
ATOM 1083 O O . MET A 1 138 ? 8.613 -5.235 -10.670 1.00 92.38 138 MET A O 1
ATOM 1087 N N . ASN A 1 139 ? 9.939 -6.845 -9.834 1.00 93.44 139 ASN A N 1
ATOM 1088 C CA . ASN A 1 139 ? 9.339 -6.910 -8.504 1.00 93.44 139 ASN A CA 1
ATOM 1089 C C . ASN A 1 139 ? 10.345 -6.351 -7.506 1.00 93.44 139 ASN A C 1
ATOM 1091 O O . ASN A 1 139 ? 11.534 -6.647 -7.617 1.00 93.44 139 ASN A O 1
ATOM 1095 N N . TYR A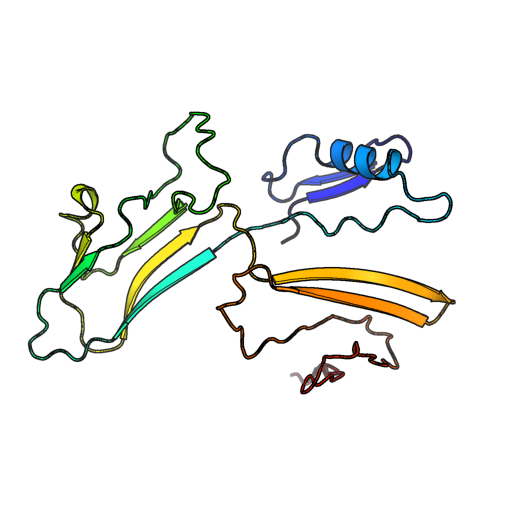 1 140 ? 9.892 -5.562 -6.546 1.00 91.75 140 TYR A N 1
ATOM 1096 C CA . TYR A 1 140 ? 10.763 -4.945 -5.558 1.00 91.75 140 TYR A CA 1
ATOM 1097 C C . TYR A 1 140 ? 10.125 -4.959 -4.182 1.00 91.75 140 TYR A C 1
ATOM 1099 O O . TYR A 1 140 ? 8.900 -4.906 -4.050 1.00 91.75 140 TYR A O 1
ATOM 1107 N N . ARG A 1 141 ? 10.983 -4.992 -3.167 1.00 89.94 141 ARG A N 1
ATOM 1108 C CA . ARG A 1 141 ? 10.581 -4.950 -1.769 1.00 89.94 141 ARG A CA 1
ATOM 1109 C C . ARG A 1 141 ? 11.358 -3.887 -1.015 1.00 89.94 141 ARG A C 1
ATOM 1111 O O . ARG A 1 141 ? 12.563 -3.733 -1.215 1.00 89.94 141 ARG A O 1
ATOM 1118 N N . MET A 1 142 ? 10.668 -3.144 -0.158 1.00 84.44 142 MET A N 1
ATOM 1119 C CA . MET A 1 142 ? 11.254 -2.090 0.666 1.00 84.44 142 MET A CA 1
ATOM 1120 C C . MET A 1 142 ? 10.641 -2.094 2.061 1.00 84.44 142 MET A C 1
ATOM 1122 O O . MET A 1 142 ? 9.443 -1.893 2.208 1.00 84.44 142 MET A O 1
ATOM 1126 N N . THR A 1 143 ? 11.474 -2.220 3.086 1.00 82.44 143 THR A N 1
ATOM 1127 C CA . THR A 1 143 ? 11.101 -2.171 4.510 1.00 82.44 143 THR A CA 1
ATOM 1128 C C . THR A 1 143 ? 11.528 -0.872 5.194 1.00 82.44 143 THR A C 1
ATOM 1130 O O . THR A 1 143 ? 11.444 -0.736 6.416 1.00 82.44 143 THR A O 1
ATOM 1133 N N . GLN A 1 144 ? 12.028 0.098 4.423 1.00 79.12 144 GLN A N 1
ATOM 1134 C CA . GLN A 1 144 ? 12.346 1.421 4.942 1.00 79.12 144 GLN A CA 1
ATOM 1135 C C . GLN A 1 144 ? 11.072 2.107 5.444 1.00 79.12 144 GLN A C 1
ATOM 1137 O O . GLN A 1 144 ? 10.032 2.081 4.785 1.00 79.12 144 GLN A O 1
ATOM 1142 N N . GLU A 1 145 ? 11.172 2.762 6.601 1.00 72.81 145 GLU A N 1
ATOM 1143 C CA . GLU A 1 145 ? 10.081 3.579 7.120 1.00 72.81 145 GLU A CA 1
ATOM 1144 C C . GLU A 1 145 ? 9.739 4.697 6.130 1.00 72.81 145 GLU A C 1
ATOM 1146 O O . GLU A 1 145 ? 10.555 5.579 5.854 1.00 72.81 145 GLU A O 1
ATOM 1151 N N . PHE A 1 146 ? 8.507 4.683 5.625 1.00 76.19 146 PHE A N 1
ATOM 1152 C CA . PHE A 1 146 ? 7.958 5.771 4.824 1.00 76.19 146 PHE A CA 1
ATOM 1153 C C . PHE A 1 146 ? 6.818 6.465 5.566 1.00 76.19 146 PHE A C 1
ATOM 1155 O O . PHE A 1 146 ? 6.166 5.899 6.447 1.00 76.19 146 PHE A O 1
ATOM 1162 N N . LYS A 1 147 ? 6.551 7.723 5.206 1.00 77.25 147 LYS A N 1
ATOM 1163 C CA . LYS A 1 147 ? 5.396 8.447 5.738 1.00 77.25 147 LYS A CA 1
ATOM 1164 C C . LYS A 1 147 ? 4.133 7.936 5.028 1.00 77.25 147 LYS A C 1
ATOM 1166 O O . LYS A 1 147 ? 3.995 8.199 3.833 1.00 77.25 147 LYS A O 1
ATOM 1171 N N . PRO A 1 148 ? 3.204 7.250 5.719 1.00 82.75 148 PRO A N 1
ATOM 1172 C CA . PRO A 1 148 ? 1.997 6.757 5.074 1.00 82.75 148 PRO A CA 1
ATOM 1173 C C . PRO A 1 148 ? 1.130 7.927 4.576 1.00 82.75 148 PRO A C 1
ATOM 1175 O O . PRO A 1 148 ? 1.094 8.981 5.221 1.00 82.75 148 PRO A O 1
ATOM 1178 N N . PRO A 1 149 ? 0.406 7.756 3.453 1.00 84.50 149 PRO A N 1
ATOM 1179 C CA . PRO A 1 149 ? -0.414 8.816 2.862 1.00 84.50 149 PRO A CA 1
ATOM 1180 C C . PRO A 1 149 ? -1.609 9.203 3.740 1.00 84.50 149 PRO A C 1
ATOM 1182 O O . PRO A 1 149 ? -2.117 10.316 3.632 1.00 84.50 149 PRO A O 1
ATOM 1185 N N . PHE A 1 150 ? -2.037 8.311 4.633 1.00 88.62 150 PHE A N 1
ATOM 1186 C CA . PHE A 1 150 ? -3.085 8.567 5.608 1.00 88.62 150 PHE A CA 1
ATOM 1187 C C . PHE A 1 150 ? -2.611 8.201 7.006 1.00 88.62 150 PHE A C 1
ATOM 1189 O O . PHE A 1 150 ? -1.932 7.193 7.204 1.00 88.62 150 PHE A O 1
ATOM 1196 N N . ARG A 1 151 ? -3.019 9.001 7.986 1.00 84.50 151 ARG A N 1
ATOM 1197 C CA . ARG A 1 151 ? -2.893 8.686 9.407 1.00 84.50 151 ARG A CA 1
ATOM 1198 C C . ARG A 1 151 ? -4.279 8.570 10.009 1.00 84.50 151 ARG A C 1
ATOM 1200 O O . ARG A 1 151 ? -5.098 9.469 9.841 1.00 84.50 151 ARG A O 1
ATOM 1207 N N . ILE A 1 152 ? -4.518 7.472 10.712 1.00 84.81 152 ILE A N 1
ATOM 1208 C CA . ILE A 1 152 ? -5.769 7.223 11.422 1.00 84.81 152 ILE A CA 1
ATOM 1209 C C . ILE A 1 152 ? -5.465 7.316 12.910 1.00 84.81 152 ILE A C 1
ATOM 1211 O O . ILE A 1 152 ? -4.563 6.644 13.406 1.00 84.81 152 ILE A O 1
ATOM 1215 N N . ASN A 1 153 ? -6.206 8.165 13.607 1.00 84.44 153 ASN A N 1
ATOM 1216 C CA . ASN A 1 153 ? -6.218 8.224 15.056 1.00 84.44 153 ASN A CA 1
ATOM 1217 C C . ASN A 1 153 ? -7.602 7.768 15.526 1.00 84.44 153 ASN A C 1
ATOM 1219 O O . ASN A 1 153 ? -8.610 8.324 15.095 1.00 84.44 153 ASN A O 1
ATOM 1223 N N . ALA A 1 154 ? -7.632 6.731 16.356 1.00 83.62 154 ALA A N 1
ATOM 1224 C CA . ALA A 1 154 ? -8.846 6.193 16.941 1.00 83.62 154 ALA A CA 1
ATOM 1225 C C . ALA A 1 154 ? -8.839 6.467 18.445 1.00 83.62 154 ALA A C 1
ATOM 1227 O O . ALA A 1 154 ? -7.916 6.049 19.145 1.00 83.62 154 ALA A O 1
ATOM 1228 N N . LEU A 1 155 ? -9.880 7.138 18.921 1.00 83.19 155 LEU A N 1
ATOM 1229 C CA . LEU A 1 155 ? -10.164 7.334 20.335 1.00 83.19 155 LEU A CA 1
ATOM 1230 C C . LEU A 1 155 ? -11.419 6.532 20.678 1.00 83.19 155 LEU A C 1
ATOM 1232 O O . LEU A 1 155 ? -12.412 6.619 19.958 1.00 83.19 155 LEU A O 1
ATOM 1236 N N . ILE A 1 156 ? -11.353 5.729 21.735 1.00 85.31 156 ILE A N 1
ATOM 1237 C CA . ILE A 1 156 ? -12.471 4.920 22.222 1.00 85.31 156 ILE A CA 1
ATOM 1238 C C . ILE A 1 156 ? -12.724 5.341 23.662 1.00 85.31 156 ILE A C 1
ATOM 1240 O O . ILE A 1 156 ? -11.818 5.253 24.486 1.00 85.31 156 ILE A O 1
ATOM 1244 N N . GLU A 1 157 ? -13.944 5.773 23.947 1.00 83.94 157 GLU A N 1
ATOM 1245 C CA . GLU A 1 157 ? -14.397 6.188 25.270 1.00 83.94 157 GLU A CA 1
ATOM 1246 C C . GLU A 1 157 ? -15.552 5.293 25.720 1.00 83.94 157 GLU A C 1
ATOM 1248 O O . GLU A 1 157 ? -16.481 5.000 24.962 1.00 83.94 157 GLU A O 1
ATOM 1253 N N . GLU A 1 158 ? -15.511 4.829 26.965 1.00 82.69 158 GLU A N 1
ATOM 1254 C CA . GLU A 1 158 ? -16.599 4.039 27.536 1.00 82.69 158 GLU A CA 1
ATOM 1255 C C . GLU A 1 158 ? -17.716 4.966 28.030 1.00 82.69 158 GLU A C 1
ATOM 1257 O O . GLU A 1 158 ? -17.581 5.672 29.025 1.00 82.69 158 GLU A O 1
ATOM 1262 N N . ALA A 1 159 ? -18.864 4.933 27.356 1.00 81.81 159 ALA A N 1
ATOM 1263 C CA . ALA A 1 159 ? -20.041 5.732 27.689 1.00 81.81 159 ALA A CA 1
ATOM 1264 C C . ALA A 1 159 ? -21.052 4.912 28.519 1.00 81.81 159 ALA A C 1
ATOM 1266 O O . ALA A 1 159 ? -22.246 4.844 28.207 1.00 81.81 159 ALA A O 1
ATOM 1267 N N . GLY A 1 160 ? -20.565 4.265 29.582 1.00 81.31 160 GLY A N 1
ATOM 1268 C CA . GLY A 1 160 ? -21.329 3.369 30.459 1.00 81.31 160 GLY A CA 1
ATOM 1269 C C . GLY A 1 160 ? -21.179 1.880 30.112 1.00 81.31 160 GLY A C 1
ATOM 1270 O O . GLY A 1 160 ? -20.492 1.504 29.174 1.00 81.31 160 GLY A O 1
ATOM 1271 N N . MET A 1 161 ? -21.857 1.001 30.862 1.00 80.12 161 MET A N 1
ATOM 1272 C CA . MET A 1 161 ? -21.606 -0.458 30.817 1.00 80.12 161 MET A CA 1
ATOM 1273 C C . MET A 1 161 ? -21.902 -1.150 29.473 1.00 80.12 161 MET A C 1
ATOM 1275 O O . MET A 1 161 ? -21.472 -2.280 29.266 1.00 80.12 161 MET A O 1
ATOM 1279 N N . TYR A 1 162 ? -22.672 -0.519 28.584 1.00 83.19 162 TYR A N 1
ATOM 1280 C CA . TYR A 1 162 ? -23.150 -1.135 27.337 1.00 83.19 162 TYR A CA 1
ATOM 1281 C C . TYR A 1 162 ? -23.003 -0.225 26.115 1.00 83.19 162 TYR A C 1
ATOM 1283 O O . TYR A 1 162 ? -23.614 -0.482 25.075 1.00 83.19 162 TYR A O 1
ATOM 1291 N N . LYS A 1 163 ? -22.239 0.862 26.236 1.00 86.12 163 LYS A N 1
ATOM 1292 C CA . LYS A 1 163 ? -22.044 1.831 25.160 1.00 86.12 163 LYS A CA 1
ATOM 1293 C C . LYS A 1 163 ? -20.585 2.261 25.146 1.00 86.12 163 LYS A C 1
ATOM 1295 O O . LYS A 1 163 ? -20.025 2.591 26.182 1.00 86.12 163 LYS A O 1
ATOM 1300 N N . ALA A 1 164 ? -20.006 2.285 23.958 1.00 85.62 164 ALA A N 1
ATOM 1301 C CA . ALA A 1 164 ? -18.719 2.906 23.704 1.00 85.62 164 ALA A CA 1
ATOM 1302 C C . ALA A 1 164 ? -18.912 3.977 22.632 1.00 85.62 164 ALA A C 1
ATOM 1304 O O . ALA A 1 164 ? -19.682 3.782 21.684 1.00 85.62 164 ALA A O 1
ATOM 1305 N N . GLU A 1 165 ? -18.235 5.099 22.802 1.00 86.06 165 GLU A N 1
ATOM 1306 C CA . GLU A 1 165 ? -18.117 6.148 21.804 1.00 86.06 165 GLU A CA 1
ATOM 1307 C C . GLU A 1 165 ? -16.755 6.020 21.137 1.00 86.06 165 GLU A C 1
ATOM 1309 O O . GLU A 1 165 ? -15.737 5.801 21.787 1.00 86.06 165 GLU A O 1
ATOM 1314 N N . VAL A 1 166 ? -16.746 6.071 19.808 1.00 84.62 166 VAL A N 1
ATOM 1315 C CA . VAL A 1 166 ? -15.530 5.901 19.019 1.00 84.62 166 VAL A CA 1
ATOM 1316 C C . VAL A 1 166 ? -15.397 7.098 18.100 1.00 84.62 166 VAL A C 1
ATOM 1318 O O . VAL A 1 166 ? -16.272 7.350 17.272 1.00 84.62 166 VAL A O 1
ATOM 1321 N N . ILE A 1 167 ? -14.271 7.793 18.207 1.00 85.69 167 ILE A N 1
ATOM 1322 C CA . ILE A 1 167 ? -13.919 8.918 17.352 1.00 85.69 167 ILE A CA 1
ATOM 1323 C C . ILE A 1 167 ? -12.752 8.496 16.460 1.00 85.69 167 ILE A C 1
ATOM 1325 O O . ILE A 1 167 ? -11.640 8.255 16.930 1.00 85.69 167 ILE A O 1
ATOM 1329 N N . LEU A 1 168 ? -13.005 8.426 15.153 1.00 86.19 168 LEU A N 1
ATOM 1330 C CA . LEU A 1 168 ? -11.995 8.127 14.138 1.00 86.19 168 LEU A CA 1
ATOM 1331 C C . LEU A 1 168 ? -11.596 9.414 13.410 1.00 86.19 168 LEU A C 1
ATOM 1333 O O . LEU A 1 168 ? -12.360 9.950 12.611 1.00 86.19 168 LEU A O 1
ATOM 1337 N N . LYS A 1 169 ? -10.377 9.898 13.651 1.00 86.81 169 LYS A N 1
ATOM 1338 C CA . LYS A 1 169 ? -9.789 11.054 12.961 1.00 86.81 169 LYS A CA 1
ATOM 1339 C C . LYS A 1 169 ? -8.847 10.572 11.866 1.00 86.81 169 LYS A C 1
ATOM 1341 O O . LYS A 1 169 ? -7.789 10.010 12.150 1.00 86.81 169 LYS A O 1
ATOM 1346 N N . ILE A 1 170 ? -9.215 10.815 10.612 1.00 87.75 170 ILE A N 1
ATOM 1347 C CA . ILE A 1 170 ? -8.419 10.441 9.439 1.00 87.75 170 ILE A CA 1
ATOM 1348 C C . ILE A 1 170 ? -7.767 11.700 8.873 1.00 87.75 170 ILE A C 1
ATOM 1350 O O . ILE A 1 170 ? -8.447 12.659 8.516 1.00 87.75 170 ILE A O 1
ATOM 1354 N N . ARG A 1 171 ? -6.439 11.696 8.767 1.00 85.69 171 ARG A N 1
ATOM 1355 C CA . ARG A 1 171 ? -5.652 12.794 8.204 1.00 85.69 171 ARG A CA 1
ATOM 1356 C C . ARG A 1 171 ? -4.952 12.339 6.929 1.00 85.69 171 ARG A C 1
ATOM 1358 O O . ARG A 1 171 ? -4.178 11.388 6.964 1.00 85.69 171 ARG A O 1
ATOM 1365 N N . ALA A 1 172 ? -5.174 13.061 5.836 1.00 88.06 172 ALA A N 1
ATOM 1366 C CA . ALA A 1 172 ? -4.377 12.953 4.619 1.00 88.06 172 ALA A CA 1
ATOM 1367 C C . ALA A 1 172 ? -3.037 13.679 4.804 1.00 88.06 172 ALA A C 1
ATOM 1369 O O . ALA A 1 172 ? -2.996 14.832 5.234 1.00 88.06 172 ALA A O 1
ATOM 1370 N N . ASP A 1 173 ? -1.941 12.997 4.494 1.00 85.06 173 ASP A N 1
ATOM 1371 C CA . ASP A 1 173 ? -0.578 13.449 4.772 1.00 85.06 173 ASP A CA 1
ATOM 1372 C C . ASP A 1 173 ? 0.276 13.587 3.497 1.00 85.06 173 ASP A C 1
ATOM 1374 O O . ASP A 1 173 ? 1.504 13.455 3.542 1.00 85.06 173 ASP A O 1
ATOM 1378 N N . PHE A 1 174 ? -0.389 13.925 2.389 1.00 85.94 174 PHE A N 1
ATOM 1379 C CA . PHE A 1 174 ? 0.158 14.223 1.061 1.00 85.94 174 PHE A CA 1
ATOM 1380 C C . PHE A 1 174 ? -0.162 15.673 0.622 1.00 85.94 174 PHE A C 1
ATOM 1382 O O . PHE A 1 174 ? -0.980 16.338 1.263 1.00 85.94 174 PHE A O 1
ATOM 1389 N N . PRO A 1 175 ? 0.492 16.204 -0.432 1.00 87.25 175 PRO A N 1
ATOM 1390 C CA . PRO A 1 175 ? 0.258 17.567 -0.916 1.00 87.25 175 PRO A CA 1
ATOM 1391 C C . PRO A 1 175 ? -1.205 17.830 -1.298 1.00 87.25 175 PRO A C 1
ATOM 1393 O O . PRO A 1 175 ? -1.861 16.964 -1.865 1.00 87.25 175 PRO A O 1
ATOM 1396 N N . SER A 1 176 ? -1.695 19.055 -1.078 1.00 84.06 176 SER A N 1
ATOM 1397 C CA . SER A 1 176 ? -3.082 19.449 -1.388 1.00 84.06 176 SER A CA 1
ATOM 1398 C C . SER A 1 176 ? -3.433 19.432 -2.881 1.00 84.06 176 SER A C 1
ATOM 1400 O O . SER A 1 176 ? -4.606 19.497 -3.236 1.00 84.06 176 SER A O 1
ATOM 1402 N N . SER A 1 177 ? -2.431 19.344 -3.759 1.00 88.56 177 SER A N 1
ATOM 1403 C CA . SER A 1 177 ? -2.610 19.144 -5.200 1.00 88.56 177 SER A CA 1
ATOM 1404 C C .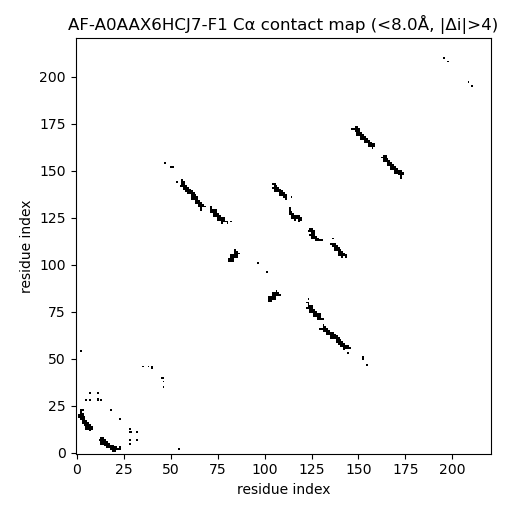 SER A 1 177 ? -3.014 17.714 -5.566 1.00 88.56 177 SER A C 1
ATOM 1406 O O . SER A 1 177 ? -3.492 17.482 -6.676 1.00 88.56 177 SER A O 1
ATOM 1408 N N . VAL A 1 178 ? -2.816 16.753 -4.662 1.00 86.94 178 VAL A N 1
ATOM 1409 C CA . VAL A 1 178 ? -3.154 15.346 -4.867 1.00 86.94 178 VAL A CA 1
ATOM 1410 C C . VAL A 1 178 ? -4.518 15.077 -4.246 1.00 86.94 178 VAL A C 1
ATOM 1412 O O . VAL A 1 178 ? -4.790 15.463 -3.112 1.00 86.94 178 VAL A O 1
ATOM 1415 N N . THR A 1 179 ? -5.378 14.388 -4.989 1.00 86.44 179 THR A N 1
ATOM 1416 C CA . THR A 1 179 ? -6.669 13.908 -4.493 1.00 86.44 179 THR A CA 1
ATOM 1417 C C . THR A 1 179 ? -6.646 12.390 -4.439 1.00 86.44 179 THR A C 1
ATOM 1419 O O . THR A 1 179 ? -6.173 11.730 -5.363 1.00 86.44 179 THR A O 1
ATOM 1422 N N . ALA A 1 180 ? -7.128 11.833 -3.334 1.00 83.94 180 ALA A N 1
ATOM 1423 C CA . ALA A 1 180 ? -7.269 10.398 -3.173 1.00 83.94 180 ALA A CA 1
ATOM 1424 C C . ALA A 1 180 ? -8.742 10.018 -3.321 1.00 83.94 180 ALA A C 1
ATOM 1426 O O . ALA A 1 180 ? -9.608 10.585 -2.658 1.00 83.94 180 ALA A O 1
ATOM 1427 N N . ASN A 1 181 ? -9.004 9.057 -4.202 1.00 85.81 181 ASN A N 1
ATOM 1428 C CA . ASN A 1 181 ? -10.343 8.582 -4.523 1.00 85.81 181 ASN A CA 1
ATOM 1429 C C . ASN A 1 181 ? -10.552 7.175 -3.961 1.00 85.81 181 ASN A C 1
ATOM 1431 O O . ASN A 1 181 ? -9.588 6.453 -3.710 1.00 85.81 181 ASN A O 1
ATOM 1435 N N . THR A 1 182 ? -11.817 6.783 -3.795 1.00 86.12 182 THR A N 1
ATOM 1436 C CA . THR A 1 182 ? -12.188 5.418 -3.381 1.00 86.12 182 THR A CA 1
ATOM 1437 C C . THR A 1 182 ? -11.581 5.027 -2.026 1.00 86.12 182 THR A C 1
ATOM 1439 O O . THR A 1 182 ? -11.115 3.910 -1.821 1.00 86.12 182 THR A O 1
ATOM 1442 N N . ILE A 1 183 ? -11.573 5.972 -1.082 1.00 86.62 183 ILE A N 1
ATOM 1443 C CA . ILE A 1 183 ? -11.127 5.719 0.289 1.00 86.62 183 ILE A CA 1
ATOM 1444 C C . ILE A 1 183 ? -12.242 4.976 1.024 1.00 86.62 183 ILE A C 1
ATOM 1446 O O . ILE A 1 183 ? -13.369 5.462 1.102 1.00 86.62 183 ILE A O 1
ATOM 1450 N N . SER A 1 184 ? -11.913 3.819 1.590 1.00 85.94 184 SER A N 1
ATOM 1451 C CA . SER A 1 184 ? -12.792 3.060 2.476 1.00 85.94 184 SER A CA 1
ATOM 1452 C C . SER A 1 184 ? -12.102 2.885 3.819 1.00 85.94 184 SER A C 1
ATOM 1454 O O . SER A 1 184 ? -10.942 2.478 3.869 1.00 85.94 184 SER A O 1
ATOM 1456 N N . VAL A 1 185 ? -12.816 3.174 4.906 1.00 85.25 185 VAL A N 1
ATOM 1457 C CA . VAL A 1 185 ? -12.329 2.953 6.270 1.00 85.25 185 VAL A CA 1
ATOM 1458 C C . VAL A 1 185 ? -13.215 1.923 6.938 1.00 85.25 185 VAL A C 1
ATOM 1460 O O . VAL A 1 185 ? -14.428 2.089 7.018 1.00 85.25 185 VAL A O 1
ATOM 1463 N N . GLN A 1 186 ? -12.591 0.850 7.408 1.00 83.69 186 GLN A N 1
ATOM 1464 C CA . GLN A 1 186 ? -13.264 -0.244 8.087 1.00 83.69 186 GLN A CA 1
ATOM 1465 C C . GLN A 1 186 ? -12.771 -0.314 9.526 1.00 83.69 186 GLN A C 1
ATOM 1467 O O . GLN A 1 186 ? -11.568 -0.375 9.778 1.00 83.69 186 GLN A O 1
ATOM 1472 N N . MET A 1 187 ? -13.714 -0.337 10.461 1.00 81.19 187 MET A N 1
ATOM 1473 C CA . MET A 1 187 ? -13.444 -0.580 11.868 1.00 81.19 187 MET A CA 1
ATOM 1474 C C . MET A 1 187 ? -14.110 -1.899 12.275 1.00 81.19 187 MET A C 1
ATOM 1476 O O . MET A 1 187 ? -15.332 -2.010 12.156 1.00 81.19 187 MET A O 1
ATOM 1480 N N . PRO A 1 188 ? -13.349 -2.901 12.746 1.00 82.69 188 PRO A N 1
ATOM 1481 C CA . PRO A 1 188 ? -13.942 -4.099 13.317 1.00 82.69 188 PRO A CA 1
ATOM 1482 C C . PRO A 1 188 ? -14.637 -3.753 14.637 1.00 82.69 188 PRO A C 1
ATOM 1484 O O . PRO A 1 188 ? -14.114 -2.992 15.452 1.00 82.69 188 PRO A O 1
ATOM 1487 N N . LEU A 1 189 ? -15.816 -4.330 14.845 1.00 80.75 189 LEU A N 1
ATOM 1488 C CA . LEU A 1 189 ? -16.615 -4.141 16.051 1.00 80.75 189 LEU A CA 1
ATOM 1489 C C . LEU A 1 189 ? -16.685 -5.452 16.841 1.00 80.75 189 LEU A C 1
ATOM 1491 O O . LEU A 1 189 ? -16.606 -6.526 16.238 1.00 80.75 189 LEU A O 1
ATOM 1495 N N . PRO A 1 190 ? -16.853 -5.397 18.172 1.00 82.19 190 PRO A N 1
ATOM 1496 C CA . PRO A 1 190 ? -17.092 -6.594 18.966 1.00 82.19 190 PRO A CA 1
ATOM 1497 C C . PRO A 1 190 ? -18.301 -7.400 18.468 1.00 82.19 190 PRO A C 1
ATOM 1499 O O . PRO A 1 190 ? -19.310 -6.849 18.031 1.00 82.19 190 PRO A O 1
ATOM 1502 N N .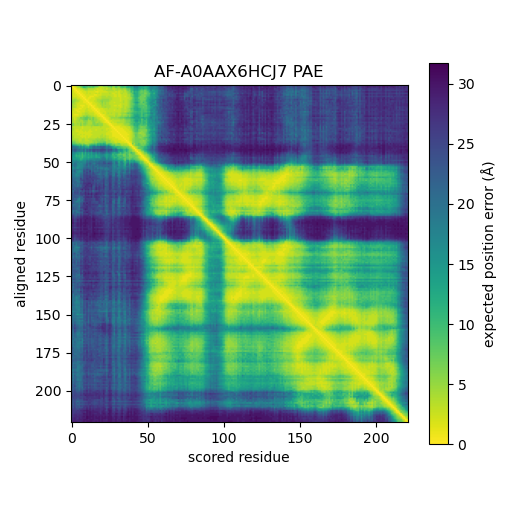 SER A 1 191 ? -18.242 -8.726 18.595 1.00 80.19 191 SER A N 1
ATOM 1503 C CA . SER A 1 191 ? -19.311 -9.628 18.129 1.00 80.19 191 SER A CA 1
ATOM 1504 C C . SER A 1 191 ? -20.658 -9.409 18.829 1.00 80.19 191 SER A C 1
ATOM 1506 O O . SER A 1 191 ? -21.708 -9.722 18.273 1.00 80.19 191 SER A O 1
ATOM 1508 N N . TYR A 1 192 ? -20.643 -8.846 20.037 1.00 80.94 192 TYR A N 1
ATOM 1509 C CA . TYR A 1 192 ? -21.838 -8.499 20.805 1.00 80.94 192 TYR A CA 1
ATOM 1510 C C . TYR A 1 192 ? -22.417 -7.116 20.455 1.00 80.94 192 TYR A C 1
ATOM 1512 O O . TYR A 1 192 ? -23.390 -6.687 21.080 1.00 80.94 192 TYR A O 1
ATOM 1520 N N . THR A 1 193 ? -21.858 -6.394 19.477 1.00 83.81 193 THR A N 1
ATOM 1521 C CA . THR A 1 193 ? -22.396 -5.099 19.048 1.00 83.81 193 THR A CA 1
ATOM 1522 C C . THR A 1 193 ? -23.769 -5.275 18.398 1.00 83.81 193 THR A C 1
ATOM 1524 O O . THR A 1 193 ? -23.920 -5.830 17.310 1.00 83.81 193 THR A O 1
ATOM 1527 N N . THR A 1 194 ? -24.801 -4.762 19.063 1.00 86.31 194 THR A N 1
ATOM 1528 C CA . THR A 1 194 ? -26.190 -4.851 18.591 1.00 86.31 194 THR A CA 1
ATOM 1529 C C . THR A 1 194 ? -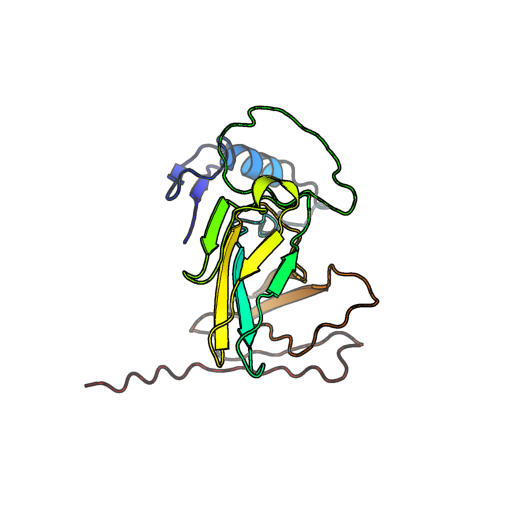26.562 -3.712 17.647 1.00 86.31 194 THR A C 1
ATOM 1531 O O . THR A 1 194 ? -27.319 -3.921 16.694 1.00 86.31 194 THR A O 1
ATOM 1534 N N . ARG A 1 195 ? -26.026 -2.511 17.893 1.00 85.50 195 ARG A N 1
ATOM 1535 C CA . ARG A 1 195 ? -26.343 -1.282 17.164 1.00 85.50 195 ARG A CA 1
ATOM 1536 C C . ARG A 1 195 ? -25.120 -0.375 17.072 1.00 85.50 195 ARG A C 1
ATOM 1538 O O . ARG A 1 195 ? -24.339 -0.294 18.011 1.00 85.50 195 ARG A O 1
ATOM 1545 N N . VAL A 1 196 ? -25.023 0.342 15.955 1.00 88.25 196 VAL A N 1
ATOM 1546 C CA . VAL A 1 196 ? -24.040 1.404 15.721 1.00 88.25 196 VAL A CA 1
ATOM 1547 C C . VAL A 1 196 ? -24.782 2.638 15.226 1.00 88.25 196 VAL A C 1
ATOM 1549 O O . VAL A 1 196 ? -25.713 2.524 14.425 1.00 88.25 196 VAL A O 1
ATOM 1552 N N . SER A 1 197 ? -24.394 3.804 15.723 1.00 87.50 197 SER A N 1
ATOM 1553 C CA . SER A 1 197 ? -24.806 5.107 15.207 1.00 87.50 197 SER A CA 1
ATOM 1554 C C . SER A 1 197 ? -23.571 5.827 14.687 1.00 87.50 197 SER A C 1
ATOM 1556 O O . SER A 1 197 ? -22.539 5.813 15.351 1.00 87.50 197 SER A O 1
ATOM 1558 N N . PHE A 1 198 ? -23.684 6.439 13.513 1.00 87.56 198 PHE A N 1
ATOM 1559 C CA . PHE A 1 198 ? -22.595 7.182 12.891 1.00 87.56 198 PHE A CA 1
ATOM 1560 C C . PHE A 1 198 ? -22.911 8.671 12.928 1.00 87.56 198 PHE A C 1
ATOM 1562 O O . PHE A 1 198 ? -24.015 9.075 12.561 1.00 87.56 198 PHE A O 1
ATOM 1569 N N . GLU A 1 199 ? -21.925 9.469 13.313 1.00 87.50 199 GLU A N 1
ATOM 1570 C CA . GLU A 1 199 ? -21.956 10.923 13.216 1.00 87.50 199 GLU A CA 1
ATOM 1571 C C . GLU A 1 199 ? -20.748 11.360 12.387 1.00 87.50 199 GLU A C 1
ATOM 1573 O O . GLU A 1 199 ? -19.633 10.890 12.604 1.00 87.50 199 GLU A O 1
ATOM 1578 N N . LEU A 1 200 ? -20.986 12.207 11.387 1.00 84.00 200 LEU A N 1
ATOM 1579 C CA . LEU A 1 200 ? -19.946 12.740 10.510 1.00 84.00 200 LEU A CA 1
ATOM 1580 C C . LEU A 1 200 ? -19.786 14.237 10.775 1.00 84.00 200 LEU A C 1
ATOM 1582 O O . LEU A 1 200 ? -20.774 14.942 10.983 1.00 84.00 200 LEU A O 1
ATOM 1586 N N . GLU A 1 201 ? -18.547 14.728 10.735 1.00 80.56 201 GLU A N 1
ATOM 1587 C CA . GLU A 1 201 ? -18.261 16.151 10.918 1.00 80.56 201 GLU A CA 1
ATOM 1588 C C . GLU A 1 201 ? -18.861 17.013 9.791 1.00 80.56 201 GLU A C 1
ATOM 1590 O O . GLU A 1 201 ? -19.025 16.584 8.640 1.00 80.56 201 GLU A O 1
ATOM 1595 N N . ALA A 1 202 ? -19.161 18.273 10.123 1.00 68.25 202 ALA A N 1
ATOM 1596 C CA . ALA A 1 202 ? -19.643 19.265 9.171 1.00 68.25 202 ALA A CA 1
ATOM 1597 C C . ALA A 1 202 ? -18.594 19.487 8.064 1.00 68.25 202 ALA A C 1
ATOM 1599 O O . ALA A 1 202 ? -17.561 20.111 8.284 1.00 68.25 202 ALA A O 1
ATOM 1600 N N . GLY A 1 203 ? -18.857 18.950 6.869 1.00 67.69 203 GLY A N 1
ATOM 1601 C CA . GLY A 1 203 ? -17.916 18.964 5.741 1.00 67.69 203 GLY A CA 1
ATOM 1602 C C . GLY A 1 203 ? -17.735 17.608 5.054 1.00 67.69 203 GLY A C 1
ATOM 1603 O O . GLY A 1 203 ? -17.214 17.563 3.943 1.00 67.69 203 GLY A O 1
ATOM 1604 N N . ALA A 1 204 ? -18.236 16.519 5.645 1.00 67.38 204 ALA A N 1
ATOM 1605 C CA . ALA A 1 204 ? -18.236 15.169 5.070 1.00 67.38 204 ALA A CA 1
ATOM 1606 C C . ALA A 1 204 ? -19.262 14.972 3.925 1.00 67.38 204 ALA A C 1
ATOM 1608 O O . ALA A 1 204 ? -19.964 13.962 3.852 1.00 67.38 204 ALA A O 1
ATOM 1609 N N . VAL A 1 205 ? -19.393 15.953 3.026 1.00 66.50 205 VAL A N 1
ATOM 1610 C CA . VAL A 1 205 ? -20.372 15.931 1.929 1.00 66.50 205 VAL A CA 1
ATOM 1611 C C . VAL A 1 205 ? -20.059 14.775 0.975 1.00 66.50 205 VAL A C 1
ATOM 1613 O O . VAL A 1 205 ? -18.967 14.698 0.420 1.00 66.50 205 VAL A O 1
ATOM 1616 N N . GLY A 1 206 ? -21.028 13.878 0.776 1.00 69.88 206 GLY A N 1
ATOM 1617 C CA . GLY A 1 206 ? -20.892 12.715 -0.109 1.00 69.88 206 GLY A CA 1
ATOM 1618 C C . GLY A 1 206 ? -20.239 11.485 0.53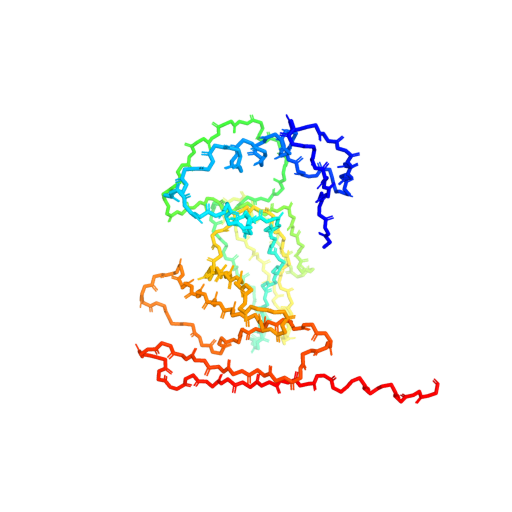0 1.00 69.88 206 GLY A C 1
ATOM 1619 O O . GLY A 1 206 ? -20.086 10.475 -0.153 1.00 69.88 206 GLY A O 1
ATOM 1620 N N . GLN A 1 207 ? -19.885 11.533 1.819 1.00 78.12 207 GLN A N 1
ATOM 1621 C CA . GLN A 1 207 ? -19.445 10.344 2.547 1.00 78.12 207 GLN A CA 1
ATOM 1622 C C . GLN A 1 207 ? -20.649 9.486 2.945 1.00 78.12 207 GLN A C 1
ATOM 1624 O O . GLN A 1 207 ? -21.683 9.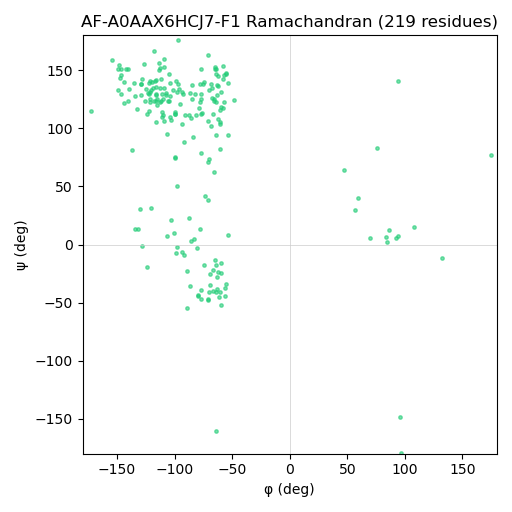993 3.381 1.00 78.12 207 GLN A O 1
ATOM 1629 N N . THR A 1 208 ? -20.507 8.173 2.800 1.00 78.12 208 THR A N 1
ATOM 1630 C CA . THR A 1 208 ? -21.520 7.186 3.186 1.00 78.12 208 THR A CA 1
ATOM 1631 C C . THR A 1 208 ? -20.980 6.310 4.301 1.00 78.12 208 THR A C 1
ATOM 1633 O O . THR A 1 208 ? -19.816 5.919 4.260 1.00 78.12 208 THR A O 1
ATOM 1636 N N . THR A 1 209 ? -21.829 5.963 5.264 1.00 80.81 209 THR A N 1
ATOM 1637 C CA . THR A 1 209 ? -21.496 5.030 6.344 1.00 80.81 209 THR A CA 1
ATOM 1638 C C . THR A 1 209 ? -22.442 3.838 6.307 1.00 80.81 209 THR A C 1
ATOM 1640 O O . THR A 1 209 ? -23.658 3.992 6.168 1.00 80.81 209 THR A O 1
ATOM 1643 N N . ASP A 1 210 ? -21.889 2.633 6.411 1.00 80.94 210 ASP A N 1
ATOM 1644 C CA . ASP A 1 210 ? -22.646 1.388 6.431 1.00 80.94 210 ASP A CA 1
ATOM 1645 C C . ASP A 1 210 ? -22.148 0.442 7.529 1.00 80.94 210 ASP A C 1
ATOM 1647 O O . ASP A 1 210 ? -20.954 0.275 7.763 1.00 80.94 210 ASP A O 1
ATOM 1651 N N . LEU A 1 211 ? -23.090 -0.209 8.217 1.00 76.44 211 LEU A N 1
ATOM 1652 C CA . LEU A 1 211 ? -22.786 -1.325 9.107 1.00 76.44 211 LEU A CA 1
ATOM 1653 C C . LEU A 1 211 ? -22.930 -2.623 8.316 1.00 76.44 211 LEU A C 1
ATOM 1655 O O . LEU A 1 211 ? -24.046 -3.100 8.091 1.00 76.44 211 LEU A O 1
ATOM 1659 N N . ARG A 1 212 ? -21.805 -3.224 7.932 1.00 71.62 212 ARG A N 1
ATOM 1660 C CA . ARG A 1 212 ? -21.796 -4.570 7.355 1.00 71.62 212 ARG A CA 1
ATOM 1661 C C . ARG A 1 212 ? -21.711 -5.592 8.475 1.00 71.62 212 ARG A C 1
ATOM 1663 O O . ARG A 1 212 ? -20.686 -5.713 9.135 1.00 71.62 212 ARG A O 1
ATOM 1670 N N . LYS A 1 213 ? -22.793 -6.342 8.683 1.00 58.44 213 LYS A N 1
ATOM 1671 C CA . LYS A 1 213 ? -22.707 -7.598 9.428 1.00 58.44 213 LYS A CA 1
ATOM 1672 C C . LYS A 1 213 ? -22.107 -8.620 8.473 1.00 58.44 213 LYS A C 1
ATOM 1674 O O . LYS A 1 213 ? -22.757 -8.967 7.488 1.00 58.44 213 LYS A O 1
ATOM 1679 N N . GLU A 1 214 ? -20.886 -9.075 8.733 1.00 53.38 214 GLU A N 1
ATOM 1680 C CA . GLU A 1 214 ? -20.432 -10.326 8.133 1.00 53.38 214 GLU A CA 1
ATOM 1681 C C . GLU A 1 214 ? -21.382 -11.413 8.635 1.00 53.38 214 GLU A C 1
ATOM 1683 O O . GLU A 1 214 ? -21.368 -11.805 9.799 1.00 53.38 214 GLU A O 1
ATOM 1688 N N . ILE A 1 215 ? -22.300 -11.833 7.767 1.00 42.38 215 ILE A N 1
ATOM 1689 C CA . ILE A 1 215 ? -23.006 -13.087 7.961 1.00 42.38 215 ILE A CA 1
ATOM 1690 C C . ILE A 1 215 ? -21.922 -14.135 7.750 1.00 42.38 215 ILE A C 1
ATOM 1692 O O . ILE A 1 215 ? -21.532 -14.382 6.608 1.00 42.38 215 ILE A O 1
ATOM 1696 N N . GLU A 1 216 ? -21.403 -14.709 8.837 1.00 44.00 216 GLU A N 1
ATOM 1697 C CA . GLU A 1 216 ? -20.695 -15.983 8.77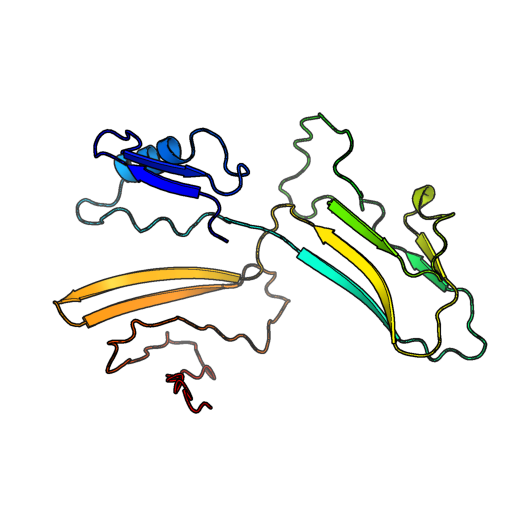2 1.00 44.00 216 GLU A CA 1
ATOM 1698 C C . GLU A 1 216 ? -21.640 -16.970 8.085 1.00 44.00 216 GLU A C 1
ATOM 1700 O O . GLU A 1 216 ? -22.516 -17.580 8.699 1.00 44.00 216 GLU A O 1
ATOM 1705 N N . ASN A 1 217 ? -21.489 -17.115 6.770 1.00 36.97 217 ASN A N 1
ATOM 1706 C CA . ASN A 1 217 ? -22.016 -18.248 6.038 1.00 36.97 217 ASN A CA 1
ATOM 1707 C C . ASN A 1 217 ? -21.166 -19.462 6.425 1.00 36.97 217 ASN A C 1
ATOM 1709 O O . ASN A 1 217 ? -20.411 -20.000 5.621 1.00 36.97 217 ASN A O 1
ATOM 1713 N N . LEU A 1 218 ? -21.333 -19.921 7.665 1.00 40.38 218 LEU A N 1
ATOM 1714 C CA . LEU A 1 218 ? -21.106 -21.307 8.043 1.00 40.38 218 LEU A CA 1
ATOM 1715 C C . LEU A 1 218 ? -22.224 -22.140 7.401 1.00 40.38 218 LEU A C 1
ATOM 1717 O O . LEU A 1 218 ? -23.173 -22.583 8.048 1.00 40.38 218 LEU A O 1
ATOM 1721 N N . ARG A 1 219 ? -22.136 -22.323 6.083 1.00 38.69 219 ARG A N 1
ATOM 1722 C CA . ARG A 1 219 ? -22.751 -23.458 5.397 1.00 38.69 219 ARG A CA 1
ATOM 1723 C C . ARG A 1 219 ? -21.610 -24.344 4.912 1.00 38.69 219 ARG A C 1
ATOM 1725 O O . ARG A 1 219 ? -20.858 -23.937 4.035 1.00 38.69 219 ARG A O 1
ATOM 1732 N N . GLY A 1 220 ? -21.496 -25.511 5.551 1.00 40.22 220 GLY A N 1
ATOM 1733 C CA . GLY A 1 220 ? -20.597 -26.609 5.184 1.00 40.22 220 GLY A CA 1
ATOM 1734 C C . GLY A 1 220 ? -20.933 -27.223 3.817 1.00 40.22 220 GLY A C 1
ATOM 1735 O O . GLY A 1 220 ? -21.647 -26.598 3.024 1.00 40.22 220 GLY A O 1
ATOM 1736 N N . PRO A 1 221 ? -20.478 -28.448 3.513 1.00 39.06 221 PRO A N 1
ATOM 1737 C CA . PRO A 1 221 ? -20.301 -29.588 4.427 1.00 39.06 221 PRO A CA 1
ATOM 1738 C C . PRO A 1 221 ? -18.890 -29.796 4.987 1.00 39.06 221 PRO A C 1
ATOM 1740 O O . PRO A 1 221 ? -17.914 -29.349 4.347 1.00 39.06 221 PRO A O 1
#

Foldseek 3Di:
DQQKDFDADLVLDTPDTDGPNPPDDPCPSVVVSCCQVPDDDPPPDRRFDCPPDPRFDKDKDFDKDADPDPPQDKDKDFDDQLEAEAPPDPPDPPPPDPDDDDRHYWNHKDADPQWDCPCCVPGNIIIGRDDHGMDTGMITMDRDDDDDQKDWDWDWADPDDQDIDIDIDIDGDDDPVDDDPPDDDDDDDDPPDPDDDDDDDDPCPPDDDDDDDPPPPPDDD

Mean predicted aligned error: 15.61 Å

Solvent-accessible surface area (backbone atoms only — not comparable to full-atom values): 14931 Å² total; per-residue (Å²): 131,79,50,68,51,74,40,66,44,100,86,54,48,76,77,40,79,46,72,72,63,78,78,70,68,90,60,53,68,52,56,49,40,51,53,55,74,65,51,83,51,69,101,81,55,72,70,71,84,84,80,79,67,88,87,77,45,74,45,82,47,69,48,71,45,77,36,89,60,85,84,47,59,80,44,76,49,72,50,64,76,62,59,41,74,48,84,83,76,78,90,64,94,74,89,72,55,101,67,93,72,66,75,51,56,29,55,46,72,48,70,31,91,55,55,40,60,89,44,33,87,80,56,32,26,38,36,29,47,61,64,84,42,78,47,64,51,33,40,39,33,26,62,60,86,68,86,59,58,59,47,77,46,78,47,78,44,79,66,57,100,88,40,72,47,73,48,77,49,78,43,79,64,63,62,89,89,62,83,86,76,91,82,81,88,87,78,92,73,67,92,83,65,87,78,86,85,90,84,77,66,97,80,56,79,91,69,82,87,81,88,80,76,82,74,79,75,84,68,78,136

Organism: Iris pallida (NCBI:txid29817)

Sequence (221 aa):
MISQFFVLSQRGDNIVFRDYRGEVPKGSAEIFFRKVKFWKGDEEEEAPPVFGYILTSEIDGTIQMKSYLTGNPKIHLALNEDLSIGRNGASGYDYRSSAGGGVVILDDCNFHESVHLDSFDVDRTLALVPPDGEFPVMNYRMTQEFKPPFRINALIEEAGMYKAEVILKIRADFPSSVTANTISVQMPLPSYTTRVSFELEAGAVGQTTDLRKEIENLRGP

Secondary structure (DSSP, 8-state):
---EEEEE-TTS-EEEEEESSS-SPTTHHHHHHHHHHT----TT-PPPP---S-S---EEEEEEEEE--TT---EEEE--TT-EE---S--------SSS-PPPEESEEEE-TTEE-TTHHHH-EEEE-PPSEEEEEEEEEE-S----SEEEEEEEEE-STT-EEEEEEEEE-S-TT----S--------TT---------TT-TT---------------

pLDDT: mean 76.99, std 15.12, range [36.97, 94.62]

InterPro domains:
  IPR011012 Longin-like domain superfamily [SSF64356] (1-43)
  IPR028565 Mu homology domain [PF00928] (52-205)
  IPR028565 Mu homology domain [PS51072] (28-221)
  IPR036168 AP-2 complex subunit mu, C-terminal superfamily [SSF49447] (52-205)
  IPR050431 Adaptor complexes medium subunit [PTHR10529] (52-206)

Radius of gyration: 24.37 Å; Cα contacts (8 Å, |Δi|>4): 248; chains: 1; bounding box: 54×49×72 Å